Protein AF-A0A1V5NPP7-F1 (afdb_monomer_lite)

Sequence (285 aa):
MKSRHGISRSLAFLVLCLVFSAGISARAFDESDGFVPDTGTEQTTQQTSTVTTTTANETAAQPAAAAPSSQSAATGFDEGFDKILQAISDFFTTLADLFKSFFDAIGGQTSRAPAREPAGQTTTGGGSTRTTAAVEPSPSSTSAPGSLAQKVSDTAASYASRYTTAGSFRYSPGTEDGNLGCADVVSQCLRDAGVGIGRILNVDGVKNALTSLRAPNNWRIAQPPPYQPGDVVVWKVPPGGRHKHIGIVTRNGNSMMAMNNSSSKRHPVLSGIEYRAVECVVRKA

Foldseek 3Di:
DDDPPPPVVVVVVVVVVVVVVVVVPPDDDDDDDDDDDDDDDDDDDDDDDDDDDDDDDDDDDDDDDDDDDDDDDPDPPPVVVVVVVVVVVVVVVVVVVVVVVVCVVVVPPPDDDDDDDDDDDDDDDDDDDDDDDDDPPDPPPPDDPDDLLQLLQVLLVVFQVQWPAQQSDPADPPCVSQLQCFQQSSQVSSVVSVNPDDRDRADVNSVCRQCPDDPPSHKDWDDDDPDDRSKKWKADAAVVGDGIGIFGWYDDDPDIWTWTGDSVRSGTHTDHRVPGHTPIIIDGD

Secondary structure (DSSP, 8-state):
---GGGHHHHHHHHHHHHHHHHTSTT--------------------PPP-------------------------SSSHHHHHHHHHHHHHHHHHHHHHHHHHHHHHTT---------------------------------------HHHHHHHHHHHHHHH--STTSS-PPTTSTTTTT-HHHHHHHHHHHTT-------SHHHHHHHHHTPPTTS-EEEE-PSSP-TT-EEEEPPPTT----EEEEEEEETTEEEEEEEETTTTEEEEEETTSS-EEEEEEE-

pLDDT: mean 73.94, std 23.2, range [34.41, 98.75]

Structure (mmCIF, N/CA/C/O backbone):
data_AF-A0A1V5NPP7-F1
#
_entry.id   AF-A0A1V5NPP7-F1
#
loop_
_atom_site.group_PDB
_atom_site.id
_atom_site.type_symbol
_atom_site.label_atom_id
_atom_site.label_alt_id
_atom_site.label_comp_id
_atom_site.label_asym_id
_atom_site.label_entity_id
_atom_site.label_seq_id
_atom_site.pdbx_PDB_ins_code
_atom_site.Cartn_x
_atom_site.Cartn_y
_atom_site.Cartn_z
_atom_site.occupancy
_atom_site.B_iso_or_equiv
_atom_site.auth_seq_id
_atom_site.auth_comp_id
_atom_site.auth_asym_id
_atom_site.auth_atom_id
_atom_site.pdbx_PDB_model_num
ATOM 1 N N . MET A 1 1 ? 12.105 -39.198 29.432 1.00 45.38 1 MET A N 1
ATOM 2 C CA . MET A 1 1 ? 11.094 -39.363 28.363 1.00 45.38 1 MET A CA 1
ATOM 3 C C . MET A 1 1 ? 11.293 -38.250 27.336 1.00 45.38 1 MET A C 1
ATOM 5 O O . MET A 1 1 ? 11.077 -37.093 27.664 1.00 45.38 1 MET A O 1
ATOM 9 N N . LYS A 1 2 ? 11.836 -38.570 26.150 1.00 47.09 2 LYS A N 1
ATOM 10 C CA . LYS A 1 2 ? 12.167 -37.599 25.087 1.00 47.09 2 LYS A CA 1
ATOM 11 C C . LYS A 1 2 ? 10.927 -37.297 24.233 1.00 47.09 2 LYS A C 1
ATOM 13 O O . LYS A 1 2 ? 10.181 -38.203 23.873 1.00 47.09 2 LYS A O 1
ATOM 18 N N . SER A 1 3 ? 10.719 -36.010 23.966 1.00 47.84 3 SER A N 1
ATOM 19 C CA . SER A 1 3 ? 9.528 -35.415 23.350 1.00 47.84 3 SER A CA 1
ATOM 20 C C . SER A 1 3 ? 9.242 -35.940 21.935 1.00 47.84 3 SER A C 1
ATOM 22 O O . SER A 1 3 ? 10.053 -35.781 21.027 1.00 47.84 3 SER A O 1
ATOM 24 N N . ARG A 1 4 ? 8.043 -36.509 21.741 1.00 51.28 4 ARG A N 1
ATOM 25 C CA . ARG A 1 4 ? 7.486 -36.945 20.444 1.00 51.28 4 ARG A CA 1
ATOM 26 C C . ARG A 1 4 ? 6.945 -35.796 19.568 1.00 51.28 4 ARG A C 1
ATOM 28 O O . ARG A 1 4 ? 6.469 -36.053 18.470 1.00 51.28 4 ARG A O 1
ATOM 35 N N . HIS A 1 5 ? 7.045 -34.537 20.001 1.00 55.16 5 HIS A N 1
ATOM 36 C CA . HIS A 1 5 ? 6.451 -33.390 19.290 1.00 55.16 5 HIS A CA 1
ATOM 37 C C . HIS A 1 5 ? 7.323 -32.804 18.161 1.00 55.16 5 HIS A C 1
ATOM 39 O O . HIS A 1 5 ? 6.870 -31.922 17.437 1.00 55.16 5 HIS A O 1
ATOM 45 N N . GLY A 1 6 ? 8.563 -33.277 17.984 1.00 48.69 6 GLY A N 1
ATOM 46 C CA . GLY A 1 6 ? 9.473 -32.762 16.949 1.00 48.69 6 GLY A CA 1
ATOM 47 C C . GLY A 1 6 ? 9.297 -33.380 15.556 1.00 48.69 6 GLY A C 1
ATOM 48 O O . GLY A 1 6 ? 9.661 -32.761 14.561 1.00 48.69 6 GLY A O 1
ATOM 49 N N . ILE A 1 7 ? 8.726 -34.584 15.462 1.00 54.81 7 ILE A N 1
ATOM 50 C CA . ILE A 1 7 ? 8.762 -35.380 14.222 1.00 54.81 7 ILE A CA 1
ATOM 51 C C . ILE A 1 7 ? 7.646 -34.965 13.246 1.00 54.81 7 ILE A C 1
ATOM 53 O O . ILE A 1 7 ? 7.869 -34.925 12.038 1.00 54.81 7 ILE A O 1
ATOM 57 N N . SER A 1 8 ? 6.471 -34.562 13.745 1.00 56.44 8 SER A N 1
ATOM 58 C CA . SER A 1 8 ? 5.328 -34.197 12.890 1.00 56.44 8 SER A CA 1
ATOM 59 C C . SER A 1 8 ? 5.544 -32.897 12.110 1.00 56.44 8 SER A C 1
ATOM 61 O O . SER A 1 8 ? 5.145 -32.795 10.952 1.00 56.44 8 SER A O 1
ATOM 63 N N . ARG A 1 9 ? 6.238 -31.917 12.703 1.00 62.44 9 ARG A N 1
ATOM 64 C CA . ARG A 1 9 ? 6.549 -30.640 12.039 1.00 62.44 9 ARG A CA 1
ATOM 65 C C . ARG A 1 9 ? 7.590 -30.788 10.933 1.00 62.44 9 ARG A C 1
ATOM 67 O O . ARG A 1 9 ? 7.490 -30.105 9.919 1.00 62.44 9 ARG A O 1
ATOM 74 N N . SER A 1 10 ? 8.551 -31.696 11.104 1.00 64.81 10 SER A N 1
ATOM 75 C CA . SER A 1 10 ? 9.590 -31.927 10.096 1.00 64.81 10 SER A CA 1
ATOM 76 C C . SER A 1 10 ? 9.057 -32.673 8.872 1.00 64.81 10 SER A C 1
ATOM 78 O O . SER A 1 10 ? 9.510 -32.409 7.762 1.00 64.81 10 SER A O 1
ATOM 80 N N . LEU A 1 11 ? 8.083 -33.572 9.051 1.00 67.94 11 LEU A N 1
ATOM 81 C CA . LEU A 1 11 ? 7.497 -34.330 7.945 1.00 67.94 11 LEU A CA 1
ATOM 82 C C . LEU A 1 11 ? 6.629 -33.439 7.040 1.00 67.94 11 LEU A C 1
ATOM 84 O O . LEU A 1 11 ? 6.740 -33.516 5.821 1.00 67.94 11 LEU A O 1
ATOM 88 N N . ALA A 1 12 ? 5.830 -32.539 7.626 1.00 69.25 12 ALA A N 1
ATOM 89 C CA . ALA A 1 12 ? 5.010 -31.591 6.867 1.00 69.25 12 ALA A CA 1
ATOM 90 C C . ALA A 1 12 ? 5.863 -30.634 6.013 1.00 69.25 12 ALA A C 1
ATOM 92 O O . ALA A 1 12 ? 5.513 -30.334 4.874 1.00 69.25 12 ALA A O 1
ATOM 93 N N . PHE A 1 13 ? 7.015 -30.204 6.538 1.00 73.19 13 PHE A N 1
ATOM 94 C CA . PHE A 1 13 ? 7.955 -29.357 5.801 1.00 73.19 13 PHE A CA 1
ATOM 95 C C . PHE A 1 13 ? 8.627 -30.107 4.643 1.00 73.19 13 PHE A C 1
ATOM 97 O O . PHE A 1 13 ? 8.822 -29.546 3.569 1.00 73.19 13 PHE A O 1
ATOM 104 N N . LEU A 1 14 ? 8.939 -31.391 4.837 1.00 74.75 14 LEU A N 1
ATOM 105 C CA . LEU A 1 14 ? 9.583 -32.225 3.824 1.00 74.75 14 LEU A CA 1
ATOM 106 C C . LEU A 1 14 ? 8.629 -32.571 2.668 1.00 74.75 14 LEU A C 1
ATOM 108 O O . LEU A 1 14 ? 9.036 -32.521 1.510 1.00 74.75 14 LEU A O 1
ATOM 112 N N . VAL A 1 15 ? 7.348 -32.824 2.962 1.00 74.25 15 VAL A N 1
ATOM 113 C CA . VAL A 1 15 ? 6.305 -33.011 1.935 1.00 74.25 15 VAL A CA 1
ATOM 114 C C . VAL A 1 15 ? 6.079 -31.719 1.142 1.00 74.25 15 VAL A C 1
ATOM 116 O O . VAL A 1 15 ? 6.016 -31.767 -0.083 1.00 74.25 15 VAL A O 1
ATOM 119 N N . LEU A 1 16 ? 6.043 -30.557 1.806 1.00 74.19 16 LEU A N 1
ATOM 120 C CA . LEU A 1 16 ? 5.905 -29.262 1.129 1.00 74.19 16 LEU A CA 1
ATOM 121 C C . LEU A 1 16 ? 7.094 -28.969 0.196 1.00 74.19 16 LEU A C 1
ATOM 123 O O . LEU A 1 16 ? 6.890 -28.511 -0.928 1.00 74.19 16 LEU A O 1
ATOM 127 N N . CYS A 1 17 ? 8.322 -29.276 0.630 1.00 69.31 17 CYS A N 1
ATOM 128 C CA . CYS A 1 17 ? 9.514 -29.134 -0.208 1.00 69.31 17 CYS A CA 1
ATOM 129 C C . CYS A 1 17 ? 9.483 -30.073 -1.422 1.00 69.31 17 CYS A C 1
ATOM 131 O O . CYS A 1 17 ? 9.764 -29.618 -2.527 1.00 69.31 17 CYS A O 1
ATOM 133 N N . LEU A 1 18 ? 9.093 -31.344 -1.256 1.00 69.56 18 LEU A N 1
ATOM 134 C CA . LEU A 1 18 ? 9.029 -32.302 -2.369 1.00 69.56 18 LEU A CA 1
ATOM 135 C C . LEU A 1 18 ? 7.991 -31.911 -3.432 1.00 69.56 18 LEU A C 1
ATOM 137 O O . LEU A 1 18 ? 8.272 -32.031 -4.625 1.00 69.56 18 LEU A O 1
ATOM 141 N N . VAL A 1 19 ? 6.833 -31.382 -3.024 1.00 68.88 19 VAL A N 1
ATOM 142 C CA . VAL A 1 19 ? 5.810 -30.880 -3.961 1.00 68.88 19 VAL A CA 1
ATOM 143 C C . VAL A 1 19 ? 6.320 -29.654 -4.732 1.00 68.88 19 VAL A C 1
ATOM 145 O O . VAL A 1 19 ? 6.073 -29.538 -5.931 1.00 68.88 19 VAL A O 1
ATOM 148 N N . PHE A 1 20 ? 7.101 -28.778 -4.090 1.00 63.84 20 PHE A N 1
ATOM 149 C CA . PHE A 1 20 ? 7.725 -27.634 -4.764 1.00 63.84 20 PHE A CA 1
ATOM 150 C C . PHE A 1 20 ? 8.850 -28.042 -5.727 1.00 63.84 20 PHE A C 1
ATOM 152 O O . PHE A 1 20 ? 8.979 -27.454 -6.798 1.00 63.84 20 PHE A O 1
ATOM 159 N N . SER A 1 21 ? 9.653 -29.053 -5.384 1.00 56.03 21 SER A N 1
ATOM 160 C CA . SER A 1 21 ? 10.757 -29.519 -6.236 1.00 56.03 21 SER A CA 1
ATOM 161 C C . SER A 1 21 ? 10.274 -30.253 -7.492 1.00 56.03 21 SER A C 1
ATOM 163 O O . SER A 1 21 ? 10.858 -30.084 -8.562 1.00 56.03 21 SER A O 1
ATOM 165 N N . ALA A 1 22 ? 9.181 -31.017 -7.401 1.00 51.16 22 ALA A N 1
ATOM 166 C CA . ALA A 1 22 ? 8.610 -31.713 -8.555 1.00 51.16 22 ALA A CA 1
ATOM 167 C C . ALA A 1 22 ? 7.971 -30.753 -9.583 1.00 51.16 22 ALA A C 1
ATOM 169 O O . ALA A 1 22 ? 7.958 -31.055 -10.773 1.00 51.16 22 ALA A O 1
ATOM 170 N N . GLY A 1 23 ? 7.507 -29.570 -9.156 1.00 47.81 23 GLY A N 1
ATOM 171 C CA . GLY A 1 23 ? 6.887 -28.572 -10.039 1.00 47.81 23 GLY A CA 1
ATOM 172 C C . GLY A 1 23 ? 7.856 -27.777 -10.926 1.00 47.81 23 GLY A C 1
ATOM 173 O O . GLY A 1 23 ? 7.420 -27.157 -11.891 1.00 47.81 23 GLY A O 1
ATOM 174 N N . ILE A 1 24 ? 9.163 -27.792 -10.636 1.00 49.34 24 ILE A N 1
ATOM 175 C CA . ILE A 1 24 ? 10.165 -26.983 -11.363 1.00 49.34 24 ILE A CA 1
ATOM 176 C C . ILE A 1 24 ? 10.814 -27.762 -12.525 1.00 49.34 24 ILE A C 1
ATOM 178 O O . ILE A 1 24 ? 11.399 -27.164 -13.422 1.00 49.34 24 ILE A O 1
ATOM 182 N N . SER A 1 25 ? 10.651 -29.087 -12.595 1.00 43.34 25 SER A N 1
ATOM 183 C CA . SER A 1 25 ? 11.350 -29.920 -13.594 1.00 43.34 25 SER A CA 1
ATOM 184 C C . SER A 1 25 ? 10.642 -30.039 -14.957 1.00 43.34 25 SER A C 1
ATOM 186 O O . SER A 1 25 ? 11.078 -30.814 -15.799 1.00 43.34 25 SER A O 1
ATOM 188 N N . ALA A 1 26 ? 9.568 -29.281 -15.208 1.00 46.44 26 ALA A N 1
ATOM 189 C CA . ALA A 1 26 ? 8.757 -29.399 -16.428 1.00 46.44 26 ALA A CA 1
ATOM 190 C C . ALA A 1 26 ? 8.886 -28.217 -17.410 1.00 46.44 26 ALA A C 1
ATOM 192 O O . ALA A 1 26 ? 7.975 -27.987 -18.205 1.00 46.44 26 ALA A O 1
ATOM 193 N N . ARG A 1 27 ? 9.994 -27.459 -17.382 1.00 47.38 27 ARG A N 1
ATOM 194 C CA . ARG A 1 27 ? 10.340 -26.489 -18.442 1.00 47.38 27 ARG A CA 1
ATOM 195 C C . ARG A 1 27 ? 11.849 -26.387 -18.661 1.00 47.38 27 ARG A C 1
ATOM 197 O O . ARG A 1 27 ? 12.502 -25.505 -18.117 1.00 47.38 27 ARG A O 1
ATOM 204 N N . ALA A 1 28 ? 12.380 -27.282 -19.486 1.00 45.31 28 ALA A N 1
ATOM 205 C CA . ALA A 1 28 ? 13.673 -27.114 -20.142 1.00 45.31 28 ALA A CA 1
ATOM 206 C C . ALA A 1 28 ? 13.638 -27.797 -21.522 1.00 45.31 28 ALA A C 1
ATOM 208 O O . ALA A 1 28 ? 13.977 -28.966 -21.642 1.00 45.31 28 ALA A O 1
ATOM 209 N N . PHE A 1 29 ? 13.163 -27.062 -22.523 1.00 39.97 29 PHE A N 1
ATOM 210 C CA . PHE A 1 29 ? 13.391 -27.218 -23.967 1.00 39.97 29 PHE A CA 1
ATOM 211 C C . PHE A 1 29 ? 13.032 -25.852 -24.570 1.00 39.97 29 PHE A C 1
ATOM 213 O O . PHE A 1 29 ? 12.100 -25.219 -24.075 1.00 39.97 29 PHE A O 1
ATOM 220 N N . ASP A 1 30 ? 13.624 -25.329 -25.627 1.00 44.69 30 ASP A N 1
ATOM 221 C CA . ASP A 1 30 ? 14.903 -25.480 -26.319 1.00 44.69 30 ASP A CA 1
ATOM 222 C C . ASP A 1 30 ? 14.817 -24.335 -27.337 1.00 44.69 30 ASP A C 1
ATOM 224 O O . ASP A 1 30 ? 13.860 -24.314 -28.104 1.00 44.69 30 ASP A O 1
ATOM 228 N N . GLU A 1 31 ? 15.685 -23.327 -27.272 1.00 39.34 31 GLU A N 1
ATOM 229 C CA . GLU A 1 31 ? 15.824 -22.363 -28.373 1.00 39.34 31 GLU A CA 1
ATOM 230 C C . GLU A 1 31 ? 17.137 -21.596 -28.211 1.00 39.34 31 GLU A C 1
ATOM 232 O O . GLU A 1 31 ? 17.255 -20.593 -27.501 1.00 39.34 31 GLU A O 1
ATOM 237 N N . SER A 1 32 ? 18.169 -22.145 -28.844 1.00 48.06 32 SER A N 1
ATOM 238 C CA . SER A 1 32 ? 19.351 -21.410 -29.259 1.00 48.06 32 SER A CA 1
ATOM 239 C C . SER A 1 32 ? 19.087 -20.808 -30.635 1.00 48.06 32 SER A C 1
ATOM 241 O O . SER A 1 32 ? 18.963 -21.565 -31.590 1.00 48.06 32 SER A O 1
ATOM 243 N N . ASP A 1 33 ? 19.097 -19.484 -30.756 1.00 40.56 33 ASP A N 1
ATOM 244 C CA . ASP A 1 33 ? 19.454 -18.837 -32.016 1.00 40.56 33 ASP A CA 1
ATOM 245 C C . ASP A 1 33 ? 20.284 -17.586 -31.736 1.00 40.56 33 ASP A C 1
ATOM 247 O O . ASP A 1 33 ? 19.936 -16.714 -30.936 1.00 40.56 33 ASP A O 1
ATOM 251 N N . GLY A 1 34 ? 21.472 -17.584 -32.337 1.00 42.03 34 GLY A N 1
ATOM 252 C CA . GLY A 1 34 ? 22.528 -16.617 -32.105 1.00 42.03 34 GLY A CA 1
ATOM 253 C C . GLY A 1 34 ? 22.187 -15.240 -32.657 1.00 42.03 34 GLY A C 1
ATOM 254 O O . GLY A 1 34 ? 21.783 -15.089 -33.807 1.00 42.03 34 GLY A O 1
ATOM 255 N N . PHE A 1 35 ? 22.449 -14.219 -31.846 1.00 45.81 35 PHE A N 1
ATOM 256 C CA . PHE A 1 35 ? 22.503 -12.836 -32.294 1.00 45.81 35 PHE A CA 1
ATOM 257 C C . PHE A 1 35 ? 23.961 -12.368 -32.302 1.00 45.81 35 PHE A C 1
ATOM 259 O O . PHE A 1 35 ? 24.607 -12.264 -31.258 1.00 45.81 35 PHE A O 1
ATOM 266 N N . VAL A 1 36 ? 24.475 -12.117 -33.505 1.00 53.81 36 VAL A N 1
ATOM 267 C CA . VAL A 1 36 ? 25.763 -11.465 -33.768 1.00 53.81 36 VAL A CA 1
ATOM 268 C C . VAL A 1 36 ? 25.529 -9.948 -33.744 1.00 53.81 36 VAL A C 1
ATOM 270 O O . VAL A 1 36 ? 24.649 -9.481 -34.466 1.00 53.81 36 VAL A O 1
ATOM 273 N N . PRO A 1 37 ? 26.263 -9.152 -32.945 1.00 52.59 37 PRO A N 1
ATOM 274 C CA . PRO A 1 37 ? 26.139 -7.701 -32.987 1.00 52.59 37 PRO A CA 1
ATOM 275 C C . PRO A 1 37 ? 26.906 -7.139 -34.188 1.00 52.59 37 PRO A C 1
ATOM 277 O O . PRO A 1 37 ? 28.130 -7.252 -34.257 1.00 52.59 37 PRO A O 1
ATOM 280 N N . ASP A 1 38 ? 26.182 -6.508 -35.110 1.00 41.78 38 ASP A N 1
ATOM 281 C CA . ASP A 1 38 ? 26.769 -5.746 -36.209 1.00 41.78 38 ASP A CA 1
ATOM 282 C C . ASP A 1 38 ? 27.170 -4.351 -35.700 1.00 41.78 38 ASP A C 1
ATOM 284 O O . ASP A 1 38 ? 26.338 -3.521 -35.320 1.00 41.78 38 ASP A O 1
ATOM 288 N N . THR 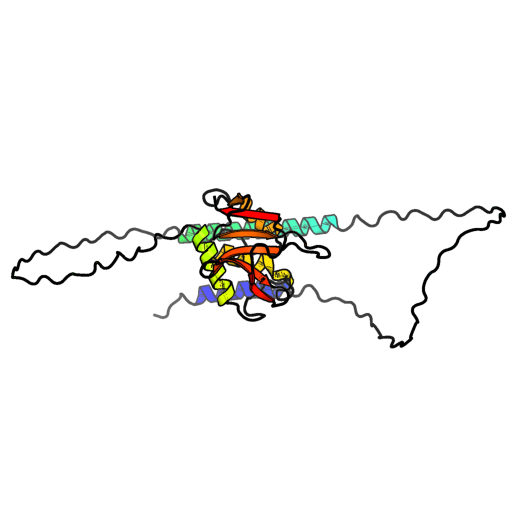A 1 39 ? 28.476 -4.112 -35.622 1.00 46.81 39 THR A N 1
ATOM 289 C CA . THR A 1 39 ? 29.068 -2.810 -35.309 1.00 46.81 39 THR A CA 1
ATOM 290 C C . THR A 1 39 ? 29.144 -1.976 -36.583 1.00 46.81 39 THR A C 1
ATOM 292 O O . THR A 1 39 ? 30.104 -2.090 -37.341 1.00 46.81 39 THR A O 1
ATOM 295 N N . GLY A 1 40 ? 28.146 -1.121 -36.804 1.00 40.75 40 GLY A N 1
ATOM 296 C CA . GLY A 1 40 ? 28.116 -0.158 -37.905 1.00 40.75 40 GLY A CA 1
ATOM 297 C C . GLY A 1 40 ? 27.971 1.272 -37.395 1.00 40.75 40 GLY A C 1
ATOM 298 O O . GLY A 1 40 ? 26.879 1.720 -37.061 1.00 40.75 40 GLY A O 1
ATOM 299 N N . THR A 1 41 ? 29.088 1.990 -37.319 1.00 47.78 41 THR A N 1
ATOM 300 C CA . THR A 1 41 ? 29.159 3.452 -37.212 1.00 47.78 41 THR A CA 1
ATOM 301 C C . THR A 1 41 ? 28.790 4.089 -38.544 1.00 47.78 41 THR A C 1
ATOM 303 O O . THR A 1 41 ? 29.595 3.969 -39.459 1.00 47.78 41 THR A O 1
ATOM 306 N N . GLU A 1 42 ? 27.696 4.851 -38.633 1.00 43.41 42 GLU A N 1
ATOM 307 C CA . GLU A 1 42 ? 27.563 5.909 -39.646 1.00 43.41 42 GLU A CA 1
ATOM 308 C C . GLU A 1 42 ? 26.809 7.137 -39.112 1.00 43.41 42 GLU A C 1
ATOM 310 O O . GLU A 1 42 ? 25.737 7.061 -38.509 1.00 43.41 42 GLU A O 1
ATOM 315 N N . GLN A 1 43 ? 27.441 8.292 -39.333 1.00 43.84 43 GLN A N 1
ATOM 316 C CA . GLN A 1 43 ? 26.886 9.635 -39.219 1.00 43.84 43 GLN A CA 1
ATOM 317 C C . GLN A 1 43 ? 25.699 9.790 -40.171 1.00 43.84 43 GLN A C 1
ATOM 319 O O . GLN A 1 43 ? 25.797 9.384 -41.323 1.00 43.84 43 GLN A O 1
ATOM 324 N N . THR A 1 44 ? 24.647 10.512 -39.777 1.00 40.12 44 THR A N 1
ATOM 325 C CA . THR A 1 44 ? 23.847 11.265 -40.754 1.00 40.12 44 THR A CA 1
ATOM 326 C C . THR A 1 44 ? 23.261 12.535 -40.143 1.00 40.12 44 THR A C 1
ATOM 328 O O . THR A 1 44 ? 22.600 12.550 -39.106 1.00 40.12 44 THR A O 1
ATOM 331 N N . THR A 1 45 ? 23.586 13.604 -40.853 1.00 37.72 45 THR A N 1
ATOM 332 C CA . THR A 1 45 ? 23.205 15.007 -40.785 1.00 37.72 45 THR A CA 1
ATOM 333 C C . THR A 1 45 ? 21.691 15.218 -40.714 1.00 37.72 45 THR A C 1
ATOM 335 O O . THR A 1 45 ? 20.937 14.659 -41.505 1.00 37.72 45 THR A O 1
ATOM 338 N N . GLN A 1 46 ? 21.245 16.095 -39.813 1.00 36.03 46 GLN A N 1
ATOM 339 C CA . GLN A 1 46 ? 19.881 16.623 -39.826 1.00 36.03 46 GLN A CA 1
ATOM 340 C C . GLN A 1 46 ? 19.715 17.562 -41.029 1.00 36.03 46 GLN A C 1
ATOM 342 O O . GLN A 1 46 ? 20.299 18.644 -41.061 1.00 36.03 46 GLN A O 1
ATOM 347 N N . GLN A 1 47 ? 18.921 17.144 -42.017 1.00 37.41 47 GLN A N 1
ATOM 348 C CA . GLN A 1 47 ? 18.414 18.011 -43.077 1.00 37.41 47 GLN A CA 1
ATOM 349 C C . GLN A 1 47 ? 16.942 18.351 -42.823 1.00 37.41 47 GLN A C 1
ATOM 351 O O . GLN A 1 47 ? 16.078 17.489 -42.675 1.00 37.41 47 GLN A O 1
ATOM 356 N N . THR A 1 48 ? 16.704 19.655 -42.770 1.00 39.84 48 THR A N 1
ATOM 357 C CA . THR A 1 48 ? 15.427 20.361 -42.694 1.00 39.84 48 THR A CA 1
ATOM 358 C C . THR A 1 48 ? 14.504 19.996 -43.859 1.00 39.84 48 THR A C 1
ATOM 360 O O . THR A 1 48 ? 14.896 20.090 -45.019 1.00 39.84 48 THR A O 1
ATOM 363 N N . SER A 1 49 ? 13.256 19.634 -43.556 1.00 41.00 49 SER A N 1
ATOM 364 C CA . SER A 1 49 ? 12.189 19.482 -44.552 1.00 41.00 49 SER A CA 1
ATOM 365 C C . SER A 1 49 ? 11.526 20.831 -44.836 1.00 41.00 49 SER A C 1
ATOM 367 O O . SER A 1 49 ? 10.961 21.440 -43.929 1.00 41.00 49 SER A O 1
ATOM 369 N N . THR A 1 50 ? 11.536 21.257 -46.100 1.00 41.44 50 THR A N 1
ATOM 370 C CA . THR A 1 50 ? 10.639 22.297 -46.622 1.00 41.44 50 THR A CA 1
ATOM 371 C C . THR A 1 50 ? 9.667 21.641 -47.596 1.00 41.44 50 THR A C 1
ATOM 373 O O . THR A 1 50 ? 10.069 21.042 -48.589 1.00 41.44 50 THR A O 1
ATOM 376 N N . VAL A 1 51 ? 8.378 21.758 -47.288 1.00 44.84 51 VAL A N 1
ATOM 377 C CA . VAL A 1 51 ? 7.242 21.385 -48.138 1.00 44.84 51 VAL A CA 1
ATOM 378 C C . VAL A 1 51 ? 7.022 22.482 -49.177 1.00 44.84 51 VAL A C 1
ATOM 380 O O . VAL A 1 51 ? 6.903 23.639 -48.786 1.00 44.84 51 VAL A O 1
ATOM 383 N N . THR A 1 52 ? 6.882 22.145 -50.464 1.00 38.97 52 THR A N 1
ATOM 384 C CA . THR A 1 52 ? 6.001 22.858 -51.414 1.00 38.97 52 THR A CA 1
ATOM 385 C C . THR A 1 52 ? 5.595 21.936 -52.575 1.00 38.97 52 THR A C 1
ATOM 387 O O . THR A 1 52 ? 6.342 21.082 -53.037 1.00 38.97 52 THR A O 1
ATOM 390 N N . THR A 1 53 ? 4.343 22.136 -52.953 1.00 44.44 53 THR A N 1
ATOM 391 C CA . THR A 1 53 ? 3.360 21.448 -53.793 1.00 44.44 53 THR A CA 1
ATOM 392 C C . THR A 1 53 ? 3.574 21.393 -55.319 1.00 44.44 53 THR A C 1
ATOM 394 O O . THR A 1 53 ? 4.095 22.329 -55.912 1.00 44.44 53 THR A O 1
ATOM 397 N N . THR A 1 54 ? 2.942 20.362 -55.911 1.00 38.56 54 THR A N 1
ATOM 398 C CA . THR A 1 54 ? 2.238 20.306 -57.221 1.00 38.56 54 THR A CA 1
ATOM 399 C C . THR A 1 54 ? 3.052 20.275 -58.522 1.00 38.56 54 THR A C 1
ATOM 401 O O . THR A 1 54 ? 3.726 21.239 -58.858 1.00 38.56 54 THR A O 1
ATOM 404 N N . THR A 1 55 ? 2.854 19.223 -59.339 1.00 40.41 55 THR A N 1
ATOM 405 C CA . THR A 1 55 ? 2.263 19.269 -60.706 1.00 40.41 55 THR A CA 1
ATOM 406 C C . THR A 1 55 ? 2.080 17.844 -61.263 1.00 40.41 55 THR A C 1
ATOM 408 O O . THR A 1 55 ? 2.859 16.943 -60.969 1.00 40.41 55 THR A O 1
ATOM 411 N N . ALA A 1 56 ? 0.987 17.659 -62.006 1.00 51.12 56 ALA A N 1
ATOM 412 C CA . ALA A 1 56 ? 0.443 16.423 -62.565 1.00 51.12 56 ALA A CA 1
ATOM 413 C C . ALA A 1 56 ? 1.252 15.812 -63.727 1.00 51.12 56 ALA A C 1
ATOM 415 O O . ALA A 1 56 ? 1.912 16.547 -64.455 1.00 51.12 56 ALA A O 1
ATOM 416 N N . ASN A 1 57 ? 1.074 14.504 -63.976 1.00 44.81 57 ASN A N 1
ATOM 417 C CA . ASN A 1 57 ? 0.722 14.015 -65.317 1.00 44.81 57 ASN A CA 1
ATOM 418 C C . ASN A 1 57 ? 0.150 12.581 -65.305 1.00 44.81 57 ASN A C 1
ATOM 420 O O . ASN A 1 57 ? 0.590 11.730 -64.535 1.00 44.81 57 ASN A O 1
ATOM 424 N N . GLU A 1 58 ? -0.840 12.352 -66.170 1.00 42.81 58 GLU A N 1
ATOM 425 C CA . GLU A 1 58 ? -1.514 11.080 -66.476 1.00 42.81 58 GLU A CA 1
ATOM 426 C C . GLU A 1 58 ? -0.573 10.026 -67.091 1.00 42.81 58 GLU A C 1
ATOM 428 O O . GLU A 1 58 ? 0.377 10.395 -67.779 1.00 42.81 58 GLU A O 1
ATOM 433 N N . THR A 1 59 ? -0.888 8.724 -66.941 1.00 41.69 59 THR A N 1
ATOM 434 C CA . THR A 1 59 ? -1.091 7.760 -68.060 1.00 41.69 59 THR A CA 1
ATOM 435 C C . THR A 1 59 ? -1.387 6.324 -67.562 1.00 41.69 59 THR A C 1
ATOM 437 O O . THR A 1 59 ? -0.612 5.734 -66.821 1.00 41.69 59 THR A O 1
ATOM 440 N N . ALA A 1 60 ? -2.531 5.804 -68.030 1.00 40.84 60 ALA A N 1
ATOM 441 C CA . ALA A 1 60 ? -2.941 4.426 -68.374 1.00 40.84 60 ALA A CA 1
ATOM 442 C C . ALA A 1 60 ? -2.621 3.180 -67.496 1.00 40.84 60 ALA A C 1
ATOM 444 O O . ALA A 1 60 ? -1.503 2.689 -67.425 1.00 40.84 60 ALA A O 1
ATOM 445 N N . ALA A 1 61 ? -3.717 2.603 -66.978 1.00 41.81 61 ALA A N 1
ATOM 446 C CA . ALA A 1 61 ? -4.176 1.200 -67.016 1.00 41.81 61 ALA A CA 1
ATOM 447 C C . ALA A 1 61 ? -3.185 0.011 -67.064 1.00 41.81 61 ALA A C 1
ATOM 449 O O . ALA A 1 61 ? -2.558 -0.224 -68.090 1.00 41.81 61 ALA A O 1
ATOM 450 N N . GLN A 1 62 ? -3.291 -0.890 -66.067 1.00 44.81 62 GLN A N 1
ATOM 451 C CA . GLN A 1 62 ? -3.389 -2.350 -66.280 1.00 44.81 62 GLN A CA 1
ATOM 452 C C . GLN A 1 62 ? -3.959 -3.073 -65.028 1.00 44.81 62 GLN A C 1
ATOM 454 O O . GLN A 1 62 ? -3.602 -2.688 -63.914 1.00 44.81 62 GLN A O 1
ATOM 459 N N . PRO A 1 63 ? -4.843 -4.089 -65.160 1.00 59.25 63 PRO A N 1
ATOM 460 C CA . PRO A 1 63 ? -5.438 -4.805 -64.027 1.00 59.25 63 PRO A CA 1
ATOM 461 C C . PRO A 1 63 ? -4.787 -6.178 -63.752 1.00 59.25 63 PRO A C 1
ATOM 463 O O . PRO A 1 63 ? -4.084 -6.719 -64.601 1.00 59.25 63 PRO A O 1
ATOM 466 N N . ALA A 1 64 ? -5.179 -6.753 -62.604 1.00 39.66 64 ALA A N 1
ATOM 467 C CA . ALA A 1 64 ? -5.053 -8.148 -62.145 1.00 39.66 64 ALA A CA 1
ATOM 468 C C . ALA A 1 64 ? -3.920 -8.461 -61.150 1.00 39.66 64 ALA A C 1
ATOM 470 O O . ALA A 1 64 ? -2.750 -8.502 -61.504 1.00 39.66 64 ALA A O 1
ATOM 471 N N . ALA A 1 65 ? -4.303 -8.799 -59.914 1.00 41.75 65 ALA A N 1
ATOM 472 C CA . ALA A 1 65 ? -4.160 -10.155 -59.371 1.00 41.75 65 ALA A CA 1
ATOM 473 C C . ALA A 1 65 ? -4.727 -10.204 -57.942 1.00 41.75 65 ALA A C 1
ATOM 475 O O . ALA A 1 65 ? -4.292 -9.476 -57.052 1.00 41.75 65 ALA A O 1
ATOM 476 N N . ALA A 1 66 ? -5.720 -11.068 -57.740 1.00 50.34 66 ALA A N 1
ATOM 477 C CA . ALA A 1 66 ? -6.221 -11.449 -56.430 1.00 50.34 66 ALA A CA 1
ATOM 478 C C . ALA A 1 66 ? -5.167 -12.291 -55.691 1.00 50.34 66 ALA A C 1
ATOM 480 O O . ALA A 1 66 ? -4.587 -13.201 -56.282 1.00 50.34 66 ALA A O 1
ATOM 481 N N . ALA A 1 67 ? -4.965 -12.018 -54.401 1.00 40.91 67 ALA A N 1
ATOM 482 C CA . ALA A 1 67 ? -4.199 -12.865 -53.490 1.00 40.91 67 ALA A CA 1
ATOM 483 C C . ALA A 1 67 ? -5.110 -13.355 -52.343 1.00 40.91 67 ALA A C 1
ATOM 485 O O . ALA A 1 67 ? -6.012 -12.621 -51.930 1.00 40.91 67 ALA A O 1
ATOM 486 N N . PRO A 1 68 ? -4.928 -14.603 -51.876 1.00 46.44 68 PRO A N 1
ATOM 487 C CA . PRO A 1 68 ? -5.938 -15.356 -51.142 1.00 46.44 68 PRO A CA 1
ATOM 488 C C . PRO A 1 68 ? -6.010 -15.027 -49.648 1.00 46.44 68 PRO A C 1
ATOM 490 O O . PRO A 1 68 ? -5.025 -14.694 -48.994 1.00 46.44 68 PRO A O 1
ATOM 493 N N . SER A 1 69 ? -7.214 -15.212 -49.116 1.00 47.50 69 SER A N 1
ATOM 494 C CA . SER A 1 69 ? -7.571 -15.230 -47.701 1.00 47.50 69 SER A CA 1
ATOM 495 C C . SER A 1 69 ? -6.859 -16.346 -46.930 1.00 47.50 69 SER A C 1
ATOM 497 O O . SER A 1 69 ? -7.052 -17.527 -47.224 1.00 47.50 69 SER A O 1
ATOM 499 N N . SER A 1 70 ? -6.117 -15.983 -45.888 1.00 44.66 70 SER A N 1
ATOM 500 C CA . SER A 1 70 ? -5.613 -16.891 -44.856 1.00 44.66 70 SER A CA 1
ATOM 501 C C . SER A 1 70 ? -6.705 -17.162 -43.813 1.00 44.66 70 SER A C 1
ATOM 503 O O . SER A 1 70 ? -6.980 -16.348 -42.934 1.00 44.66 70 SER A O 1
ATOM 505 N N . GLN A 1 71 ? -7.348 -18.325 -43.936 1.00 43.03 71 GLN A N 1
ATOM 506 C CA . GLN A 1 71 ? -8.211 -18.908 -42.911 1.00 43.03 71 GLN A CA 1
ATOM 507 C C . GLN A 1 71 ? -7.383 -19.668 -41.862 1.00 43.03 71 GLN A C 1
ATOM 509 O O . GLN A 1 71 ? -6.535 -20.487 -42.199 1.00 43.03 71 GLN A O 1
ATOM 514 N N . SER A 1 72 ? -7.726 -19.404 -40.600 1.00 47.50 72 SER A N 1
ATOM 515 C CA . SER A 1 72 ? -7.867 -20.351 -39.485 1.00 47.50 72 SER A CA 1
ATOM 516 C C . SER A 1 72 ? -6.714 -21.298 -39.123 1.00 47.50 72 SER A C 1
ATOM 518 O O . SER A 1 72 ? -6.610 -22.408 -39.631 1.00 47.50 72 SER A O 1
ATOM 520 N N . ALA A 1 73 ? -5.994 -20.929 -38.060 1.00 46.97 73 ALA A N 1
ATOM 521 C CA . ALA A 1 73 ? -5.314 -21.860 -37.157 1.00 46.97 73 ALA A CA 1
ATOM 522 C C . ALA A 1 73 ? -5.589 -21.440 -35.700 1.00 46.97 73 ALA A C 1
ATOM 524 O O . ALA A 1 73 ? -4.752 -20.836 -35.039 1.00 46.97 73 ALA A O 1
ATOM 525 N N . ALA A 1 74 ? -6.808 -21.691 -35.216 1.00 50.31 74 ALA A N 1
ATOM 526 C CA . ALA A 1 74 ? -7.198 -21.435 -33.827 1.00 50.31 74 ALA A CA 1
ATOM 527 C C . ALA A 1 74 ? -8.301 -22.414 -33.398 1.00 50.31 74 ALA A C 1
ATOM 529 O O . ALA A 1 74 ? -9.444 -22.023 -33.206 1.00 50.31 74 ALA A O 1
ATOM 530 N N . THR A 1 75 ? -7.982 -23.707 -33.311 1.00 48.50 75 THR A N 1
ATOM 531 C CA . THR A 1 75 ? -8.899 -24.714 -32.733 1.00 48.50 75 THR A CA 1
ATOM 532 C C . THR A 1 75 ? -8.184 -25.746 -31.853 1.00 48.50 75 THR A C 1
ATOM 534 O O . THR A 1 75 ? -8.735 -26.803 -31.585 1.00 48.50 75 THR A O 1
ATOM 537 N N . GLY A 1 76 ? -6.950 -25.477 -31.406 1.00 49.03 76 GLY A N 1
ATOM 538 C CA . GLY A 1 76 ? -6.148 -26.448 -30.641 1.00 49.03 76 GLY A CA 1
ATOM 539 C C . GLY A 1 76 ? -5.818 -26.065 -29.195 1.00 49.03 76 GLY A C 1
ATOM 540 O O . GLY A 1 76 ? -5.227 -26.877 -28.490 1.00 49.03 76 GLY A O 1
ATOM 541 N N . PHE A 1 77 ? -6.141 -24.847 -28.748 1.00 54.19 77 PHE A N 1
ATOM 542 C CA . PHE A 1 77 ? -5.698 -24.348 -27.437 1.00 54.19 77 PHE A CA 1
ATOM 543 C C . PHE A 1 77 ? -6.755 -24.500 -26.330 1.00 54.19 77 PHE A C 1
ATOM 545 O O . PHE A 1 77 ? -6.400 -24.665 -25.163 1.00 54.19 77 PHE A O 1
ATOM 552 N N . ASP A 1 78 ? -8.042 -24.512 -26.684 1.00 58.53 78 ASP A N 1
ATOM 553 C CA . ASP A 1 78 ? -9.124 -24.415 -25.697 1.00 58.53 78 ASP A CA 1
ATOM 554 C C . ASP A 1 78 ? -9.322 -25.715 -24.893 1.00 58.53 78 ASP A C 1
ATOM 556 O O . ASP A 1 78 ? -9.438 -25.673 -23.669 1.00 58.53 78 ASP A O 1
ATOM 560 N N . GLU A 1 79 ? -9.214 -26.893 -25.519 1.00 62.47 79 GLU A N 1
ATOM 561 C CA . GLU A 1 79 ? -9.409 -28.173 -24.808 1.00 62.47 79 GLU A CA 1
ATOM 562 C C . GLU A 1 79 ? -8.314 -28.485 -23.770 1.00 62.47 79 GLU A C 1
ATOM 564 O O . GLU A 1 79 ? -8.545 -29.212 -22.798 1.00 62.47 79 GLU A O 1
ATOM 569 N N . GLY A 1 80 ? -7.101 -27.959 -23.966 1.00 65.50 80 GLY A N 1
ATOM 570 C CA . GLY A 1 80 ? -5.992 -28.138 -23.026 1.00 65.50 80 GLY A CA 1
ATOM 571 C C . GLY A 1 80 ? -6.113 -27.235 -21.800 1.00 65.50 80 GLY A C 1
ATOM 572 O O . GLY A 1 80 ? -5.751 -27.635 -20.691 1.00 65.50 80 GLY A O 1
ATOM 573 N N . PHE A 1 81 ? -6.653 -26.031 -21.986 1.00 72.12 81 PHE A N 1
ATOM 574 C CA . PHE A 1 81 ? -6.772 -25.035 -20.930 1.00 72.12 81 PHE A CA 1
ATOM 575 C C . PHE A 1 81 ? -7.875 -25.388 -19.925 1.00 72.12 81 PHE A C 1
ATOM 577 O O . PHE A 1 81 ? -7.647 -25.299 -18.716 1.00 72.12 81 PHE A O 1
ATOM 584 N N . ASP A 1 82 ? -9.013 -25.904 -20.396 1.00 74.44 82 ASP A N 1
ATOM 585 C CA . ASP A 1 82 ? -10.118 -26.310 -19.520 1.00 74.44 82 ASP A CA 1
ATOM 586 C C . ASP A 1 82 ? -9.724 -27.458 -18.579 1.00 74.44 82 ASP A C 1
ATOM 588 O O . ASP A 1 82 ? -10.061 -27.445 -17.394 1.00 74.44 82 ASP A O 1
ATOM 592 N N . LYS A 1 83 ? -8.908 -28.412 -19.050 1.00 74.12 83 LYS A N 1
ATOM 593 C CA . LYS A 1 83 ? -8.375 -29.495 -18.202 1.00 74.12 83 LYS A CA 1
ATOM 594 C C . LYS A 1 83 ? -7.429 -28.982 -17.116 1.00 74.12 83 LYS A C 1
ATOM 596 O O . LYS A 1 83 ? -7.422 -29.516 -16.008 1.00 74.12 83 LYS A O 1
ATOM 601 N N . ILE A 1 84 ? -6.646 -27.945 -17.413 1.00 71.88 84 ILE A N 1
ATOM 602 C CA . ILE A 1 84 ? -5.737 -27.324 -16.440 1.00 71.88 84 ILE A CA 1
ATOM 603 C C . ILE A 1 84 ? -6.538 -26.553 -15.387 1.00 71.88 84 ILE A C 1
ATOM 605 O O . ILE A 1 84 ? -6.265 -26.691 -14.194 1.00 71.88 84 ILE A O 1
ATOM 609 N N . LEU A 1 85 ? -7.551 -25.786 -15.797 1.00 73.94 85 LEU A N 1
ATOM 610 C CA . LEU A 1 85 ? -8.419 -25.073 -14.859 1.00 73.94 85 LEU A CA 1
ATOM 611 C C . LEU A 1 85 ? -9.210 -26.033 -13.964 1.00 73.94 85 LEU A C 1
ATOM 613 O O . LEU A 1 85 ? -9.304 -25.793 -12.758 1.00 73.94 85 LEU A O 1
ATOM 617 N N . GLN A 1 86 ? -9.694 -27.146 -14.520 1.00 79.56 86 GLN A N 1
ATOM 618 C CA . GLN A 1 86 ? -10.366 -28.195 -13.756 1.00 79.56 86 GLN A CA 1
ATOM 619 C C . GLN A 1 86 ? -9.433 -28.781 -12.684 1.00 79.56 86 GLN A C 1
ATOM 621 O O . GLN A 1 86 ? -9.786 -28.783 -11.505 1.00 79.56 86 GLN A O 1
ATOM 626 N N . ALA A 1 87 ? -8.205 -29.161 -13.053 1.00 75.19 87 ALA A N 1
ATOM 627 C CA . ALA A 1 87 ? -7.226 -29.719 -12.117 1.00 75.19 87 ALA A CA 1
ATOM 628 C C . ALA A 1 87 ? -6.837 -28.737 -10.995 1.00 75.19 87 ALA A C 1
ATOM 630 O O . ALA A 1 87 ? -6.644 -29.134 -9.844 1.00 75.19 87 ALA A O 1
ATOM 631 N N . ILE A 1 88 ? -6.757 -27.439 -11.307 1.00 74.31 88 ILE A N 1
ATOM 632 C CA . ILE A 1 88 ? -6.513 -26.393 -10.308 1.00 74.31 88 ILE A CA 1
ATOM 633 C C . ILE A 1 88 ? -7.711 -26.275 -9.354 1.00 74.31 88 ILE A C 1
ATOM 635 O O . ILE A 1 88 ? -7.521 -26.166 -8.141 1.00 74.31 88 ILE A O 1
ATOM 639 N N . SER A 1 89 ? -8.939 -26.329 -9.872 1.00 77.50 89 SER A N 1
ATOM 640 C CA . SER A 1 89 ? -10.151 -26.258 -9.047 1.00 77.50 89 SER A CA 1
ATOM 641 C C . SER A 1 89 ? -10.286 -27.456 -8.094 1.00 77.50 89 SER A C 1
ATOM 643 O O . SER A 1 89 ? -10.592 -27.274 -6.910 1.00 77.50 89 SER A O 1
ATOM 645 N N . ASP A 1 90 ? -9.942 -28.659 -8.560 1.00 83.62 90 ASP A N 1
ATOM 646 C CA . ASP A 1 90 ? -9.970 -29.889 -7.762 1.00 83.62 90 ASP A CA 1
ATOM 647 C C . ASP A 1 90 ? -8.904 -29.856 -6.651 1.00 83.62 90 ASP A C 1
ATOM 649 O O . ASP A 1 90 ? -9.156 -30.261 -5.509 1.00 83.62 90 ASP A O 1
ATOM 653 N N . PHE A 1 91 ? -7.729 -29.286 -6.942 1.00 85.00 91 PHE A N 1
ATOM 654 C CA . PHE A 1 91 ? -6.676 -29.068 -5.950 1.00 85.00 91 PHE A CA 1
ATOM 655 C C . PHE A 1 91 ? -7.127 -28.126 -4.825 1.00 85.00 91 PHE A C 1
ATOM 657 O O . PHE A 1 91 ? -6.965 -28.450 -3.647 1.00 85.00 91 PHE A O 1
ATOM 664 N N . PHE A 1 92 ? -7.724 -26.977 -5.159 1.00 81.00 92 PHE A N 1
ATOM 665 C CA . PHE A 1 92 ? -8.190 -26.025 -4.143 1.00 81.00 92 PHE A CA 1
ATOM 666 C C . PHE A 1 92 ? -9.351 -26.570 -3.309 1.00 81.00 92 PHE A C 1
ATOM 668 O O . PHE A 1 92 ? -9.425 -26.271 -2.117 1.00 81.00 92 PHE A O 1
ATOM 675 N N . THR A 1 93 ? -10.207 -27.403 -3.901 1.00 82.50 93 THR A N 1
ATOM 676 C CA . THR A 1 93 ? -11.296 -28.080 -3.182 1.00 82.50 93 THR A CA 1
ATOM 677 C C . THR A 1 93 ? -10.730 -29.074 -2.165 1.00 82.50 93 THR A C 1
ATOM 679 O O . THR A 1 93 ? -11.047 -28.996 -0.980 1.00 82.50 93 THR A O 1
ATOM 682 N N . THR A 1 94 ? -9.771 -29.902 -2.587 1.00 83.50 94 THR A N 1
ATOM 683 C CA . THR A 1 94 ? -9.064 -30.842 -1.700 1.00 83.50 94 THR A CA 1
ATOM 684 C C . THR A 1 94 ? -8.323 -30.115 -0.571 1.00 83.50 94 THR A C 1
ATOM 686 O O . THR A 1 94 ? -8.313 -30.554 0.581 1.00 83.50 94 THR A O 1
ATOM 689 N N . LEU A 1 95 ? -7.714 -28.965 -0.877 1.00 79.94 95 LEU A N 1
ATOM 690 C CA . LEU A 1 95 ? -7.017 -28.139 0.105 1.00 79.94 95 LEU A CA 1
ATOM 691 C C . LEU A 1 95 ? -7.988 -27.517 1.125 1.00 79.94 95 LEU A C 1
ATOM 693 O O . LEU A 1 95 ? -7.676 -27.463 2.316 1.00 79.94 95 LEU A O 1
ATOM 697 N N . ALA A 1 96 ? -9.163 -27.066 0.682 1.00 78.25 96 ALA A N 1
ATOM 698 C CA . ALA A 1 96 ? -10.194 -26.521 1.559 1.00 78.25 96 ALA A CA 1
ATOM 699 C C . ALA A 1 96 ? -10.744 -27.584 2.523 1.00 78.25 96 ALA A C 1
ATOM 701 O O . ALA A 1 96 ? -10.883 -27.307 3.718 1.00 78.25 96 ALA A O 1
ATOM 702 N N . ASP A 1 97 ? -10.969 -28.807 2.039 1.00 83.25 97 ASP A N 1
ATOM 703 C CA . ASP A 1 97 ? -11.407 -29.934 2.870 1.00 83.25 97 ASP A CA 1
ATOM 704 C C . ASP A 1 97 ? -10.349 -30.313 3.914 1.00 83.25 97 ASP A C 1
ATOM 706 O O . ASP A 1 97 ? -10.667 -30.540 5.088 1.00 83.25 97 ASP A O 1
ATOM 710 N N . LEU A 1 98 ? -9.068 -30.275 3.532 1.00 82.56 98 LEU A N 1
ATOM 711 C CA . LEU A 1 98 ? -7.961 -30.492 4.459 1.00 82.56 98 LEU A CA 1
ATOM 712 C C . LEU A 1 98 ? -7.935 -29.425 5.565 1.00 82.56 98 LEU A C 1
ATOM 714 O O . LEU A 1 98 ? -7.814 -29.765 6.744 1.00 82.56 98 LEU A O 1
ATOM 718 N N . PHE A 1 99 ? -8.109 -28.145 5.222 1.00 79.25 99 PHE A N 1
ATOM 719 C CA . PHE A 1 99 ? -8.176 -27.075 6.221 1.00 79.25 99 PHE A CA 1
ATOM 720 C C . PHE A 1 99 ? -9.383 -27.215 7.146 1.00 79.25 99 PHE A C 1
ATOM 722 O O . PHE A 1 99 ? -9.239 -27.035 8.356 1.00 79.25 99 PHE A O 1
ATOM 729 N N . LYS A 1 100 ? -10.552 -27.578 6.612 1.00 77.50 100 LYS A N 1
ATOM 730 C CA . LYS A 1 100 ? -11.757 -27.803 7.416 1.00 77.50 100 LYS A CA 1
ATOM 731 C C . LYS A 1 100 ? -11.526 -28.906 8.453 1.00 77.50 100 LYS A C 1
ATOM 733 O O . LYS A 1 100 ? -11.757 -28.680 9.638 1.00 77.50 100 LYS A O 1
ATOM 738 N N . SER A 1 101 ? -10.943 -30.032 8.032 1.00 76.06 101 SER A N 1
ATOM 739 C CA . SER A 1 101 ? -10.601 -31.139 8.937 1.00 76.06 101 SER A CA 1
ATOM 740 C C . SER A 1 101 ? -9.606 -30.734 10.037 1.00 76.06 101 SER A C 1
ATOM 742 O O . SER A 1 101 ? -9.720 -31.169 11.182 1.00 76.06 101 SER A O 1
ATOM 744 N N . PHE A 1 102 ? -8.657 -29.847 9.721 1.00 75.75 102 PHE A N 1
ATOM 745 C CA . PHE A 1 102 ? -7.665 -29.353 10.673 1.00 75.75 102 PHE A CA 1
ATOM 746 C C . PHE A 1 102 ? -8.273 -28.413 11.725 1.00 75.75 102 PHE A C 1
ATOM 748 O O . PHE A 1 102 ? -7.932 -28.507 12.905 1.00 75.75 102 PHE A O 1
ATOM 755 N N . PHE A 1 103 ? -9.191 -27.527 11.330 1.00 75.31 103 PHE A N 1
ATOM 756 C CA . PHE A 1 103 ? -9.867 -26.631 12.272 1.00 75.31 103 PHE A CA 1
ATOM 757 C C . PHE A 1 103 ? -10.869 -27.366 13.165 1.00 75.31 103 PHE A C 1
ATOM 759 O O . PHE A 1 103 ? -10.906 -27.090 14.367 1.00 75.31 103 PHE A O 1
ATOM 766 N N . ASP A 1 104 ? -11.595 -28.346 12.627 1.00 73.44 104 ASP A N 1
ATOM 767 C CA . ASP A 1 104 ? -12.491 -29.191 13.424 1.00 73.44 104 ASP A CA 1
ATOM 768 C C . ASP A 1 104 ? -11.707 -30.013 14.466 1.00 73.44 104 ASP A C 1
ATOM 770 O O . ASP A 1 104 ? -12.158 -30.183 15.599 1.00 73.44 104 ASP A O 1
ATOM 774 N N . ALA A 1 105 ? -10.478 -30.434 14.143 1.00 68.81 105 ALA A N 1
ATOM 775 C CA . ALA A 1 105 ? -9.599 -31.134 15.080 1.00 68.81 105 ALA A CA 1
ATOM 776 C C . ALA A 1 105 ? -9.031 -30.237 16.203 1.00 68.81 105 ALA A C 1
ATOM 778 O O . ALA A 1 105 ? -8.726 -30.733 17.288 1.00 68.81 105 ALA A O 1
ATOM 779 N N . ILE A 1 106 ? -8.889 -28.924 15.977 1.00 66.56 106 ILE A N 1
ATOM 780 C CA . ILE A 1 106 ? -8.309 -27.978 16.953 1.00 66.56 106 ILE A CA 1
ATOM 781 C C . ILE A 1 106 ? -9.387 -27.285 17.804 1.00 66.56 106 ILE A C 1
ATOM 783 O O . ILE A 1 106 ? -9.133 -26.947 18.961 1.00 66.56 106 ILE A O 1
ATOM 787 N N . GLY A 1 107 ? -10.606 -27.119 17.284 1.00 56.16 107 GLY A N 1
ATOM 788 C CA . GLY A 1 107 ? -11.713 -26.452 17.983 1.00 56.16 107 GLY A CA 1
ATOM 789 C C . GLY A 1 107 ? -12.270 -27.195 19.208 1.00 56.16 107 GLY A C 1
ATOM 790 O O . GLY A 1 107 ? -13.018 -26.608 19.986 1.00 56.16 107 GLY A O 1
ATOM 791 N N . GLY A 1 108 ? -11.903 -28.463 19.421 1.00 49.53 108 GLY A N 1
ATOM 792 C CA . GLY A 1 108 ? -12.484 -29.318 20.464 1.00 49.53 108 GLY A CA 1
ATOM 793 C C . GLY A 1 108 ? -11.883 -29.225 21.877 1.00 49.53 108 GLY A C 1
ATOM 794 O O . GLY A 1 108 ? -12.360 -29.939 22.756 1.00 49.53 108 GLY A O 1
ATOM 795 N N . GLN A 1 109 ? -10.844 -28.414 22.141 1.00 48.03 109 GLN A N 1
ATOM 796 C CA . GLN A 1 109 ? -10.066 -28.529 23.397 1.00 48.03 109 GLN A CA 1
ATOM 797 C C . GLN A 1 109 ? -10.086 -27.346 24.384 1.00 48.03 109 GLN A C 1
ATOM 799 O O . GLN A 1 109 ? -9.386 -27.402 25.394 1.00 48.03 109 GLN A O 1
ATOM 804 N N . THR A 1 110 ? -10.917 -26.313 24.225 1.00 45.69 110 THR A N 1
ATOM 805 C CA . THR A 1 110 ? -10.998 -25.243 25.247 1.00 45.69 110 THR A CA 1
ATOM 806 C C . THR A 1 110 ? -12.052 -25.537 26.320 1.00 45.69 110 THR A C 1
ATOM 808 O O . THR A 1 110 ? -13.073 -24.857 26.417 1.00 45.69 110 THR A O 1
ATOM 811 N N . SER A 1 111 ? -11.809 -26.549 27.157 1.00 50.66 111 SER A N 1
ATOM 812 C CA . SER A 1 111 ? -12.579 -26.746 28.393 1.00 50.66 111 SER A CA 1
ATOM 813 C C . SER A 1 111 ? -12.017 -25.886 29.532 1.00 50.66 111 SER A C 1
ATOM 815 O O . SER A 1 111 ? -11.000 -26.209 30.133 1.00 50.66 111 SER A O 1
ATOM 817 N N . ARG A 1 112 ? -12.704 -24.762 29.771 1.00 47.78 112 ARG A N 1
ATOM 818 C CA . ARG A 1 112 ? -13.089 -24.150 31.062 1.00 47.78 112 ARG A CA 1
ATOM 819 C C . ARG A 1 112 ? -12.174 -24.403 32.283 1.00 47.78 112 ARG A C 1
ATOM 821 O O . ARG A 1 112 ? -12.200 -25.480 32.868 1.00 47.78 112 ARG A O 1
ATOM 828 N N . ALA A 1 113 ? -11.516 -23.346 32.770 1.00 40.56 113 ALA A N 1
ATOM 829 C CA . ALA A 1 113 ? -10.984 -23.260 34.137 1.00 40.56 113 ALA A CA 1
ATOM 830 C C . ALA A 1 113 ? -11.748 -22.182 34.949 1.00 40.56 113 ALA A C 1
ATOM 832 O O . ALA A 1 113 ? -12.112 -21.153 34.372 1.00 40.56 113 ALA A O 1
ATOM 833 N N . PRO A 1 114 ? -12.036 -22.406 36.248 1.00 55.03 114 PRO A N 1
ATOM 834 C CA . PRO A 1 114 ? -12.846 -21.512 37.076 1.00 55.03 114 PRO A CA 1
ATOM 835 C C . PRO A 1 114 ? -12.049 -20.337 37.669 1.00 55.03 114 PRO A C 1
ATOM 837 O O . PRO A 1 114 ? -10.855 -20.441 37.947 1.00 55.03 114 PRO A O 1
ATOM 840 N N . ALA A 1 115 ? -12.755 -19.222 37.870 1.00 46.25 115 ALA A N 1
ATOM 841 C CA . ALA A 1 115 ? -12.261 -17.969 38.428 1.00 46.25 115 ALA A CA 1
ATOM 842 C C . ALA A 1 115 ? -11.862 -18.094 39.910 1.00 46.25 115 ALA A C 1
ATOM 844 O O . ALA A 1 115 ? -12.531 -18.774 40.688 1.00 46.25 115 ALA A O 1
ATOM 845 N N . ARG A 1 116 ? -10.792 -17.390 40.298 1.00 39.75 116 ARG A N 1
ATOM 846 C CA . ARG A 1 116 ? -10.329 -17.248 41.683 1.00 39.75 116 ARG A CA 1
ATOM 847 C C . ARG A 1 116 ? -10.267 -15.759 42.033 1.00 39.75 116 ARG A C 1
ATOM 849 O O . ARG A 1 116 ? -9.468 -15.031 41.451 1.00 39.75 116 ARG A O 1
ATOM 856 N N . GLU A 1 117 ? -11.122 -15.331 42.958 1.00 49.50 117 GLU A N 1
ATOM 857 C CA . GLU A 1 117 ? -11.048 -14.032 43.645 1.00 49.50 117 GLU A CA 1
ATOM 858 C C . GLU A 1 117 ? -9.814 -13.960 44.562 1.00 49.50 117 GLU A C 1
ATOM 860 O O . GLU A 1 117 ? -9.305 -14.999 45.005 1.00 49.50 117 GLU A O 1
ATOM 865 N N . PRO A 1 118 ? -9.385 -12.743 44.940 1.00 54.22 118 PRO A N 1
ATOM 866 C CA . PRO A 1 118 ? -9.093 -12.548 46.353 1.00 54.22 118 PRO A CA 1
ATOM 867 C C . PRO A 1 118 ? -9.639 -11.250 46.961 1.00 54.22 118 PRO A C 1
ATOM 869 O O . PRO A 1 118 ? -9.747 -10.199 46.331 1.00 54.22 118 PRO A O 1
ATOM 872 N N . ALA A 1 119 ? -9.935 -11.422 48.248 1.00 47.59 119 ALA A N 1
ATOM 873 C CA . ALA A 1 119 ? -10.432 -10.507 49.256 1.00 47.59 119 ALA A CA 1
ATOM 874 C C . ALA A 1 119 ? -9.563 -9.265 49.508 1.00 47.59 119 ALA A C 1
ATOM 876 O O . ALA A 1 119 ? -8.360 -9.241 49.250 1.00 47.59 119 ALA A O 1
ATOM 877 N N . GLY A 1 120 ? -10.214 -8.253 50.085 1.00 45.53 120 GLY A N 1
ATOM 878 C CA . GLY A 1 120 ? -9.598 -7.011 50.529 1.00 45.53 120 GLY A CA 1
ATOM 879 C C . GLY A 1 120 ? -8.848 -7.108 51.857 1.00 45.53 120 GLY A C 1
ATOM 880 O O . GLY A 1 120 ? -8.899 -8.109 52.570 1.00 45.53 120 GLY A O 1
ATOM 881 N N . GLN A 1 121 ? -8.181 -6.007 52.198 1.00 46.09 121 GLN A N 1
ATOM 882 C CA . GLN A 1 121 ? -7.637 -5.772 53.526 1.00 46.09 121 GLN A CA 1
ATOM 883 C C . GLN A 1 121 ? -7.644 -4.269 53.835 1.00 46.09 121 GLN A C 1
ATOM 885 O O . GLN A 1 121 ? -7.132 -3.451 53.073 1.00 46.09 121 GLN A O 1
ATOM 890 N N . THR A 1 122 ? -8.268 -3.942 54.961 1.00 45.38 122 THR A N 1
ATOM 891 C CA . THR A 1 122 ? -8.413 -2.616 55.566 1.00 45.38 122 THR A CA 1
ATOM 892 C C . THR A 1 122 ? -7.324 -2.427 56.619 1.00 45.38 122 THR A C 1
ATOM 894 O O . THR A 1 122 ? -7.244 -3.273 57.508 1.00 45.38 122 THR A O 1
ATOM 897 N N . THR A 1 123 ? -6.591 -1.304 56.619 1.00 42.75 123 THR A N 1
ATOM 898 C CA . THR A 1 123 ? -6.023 -0.760 57.870 1.00 42.75 123 THR A CA 1
ATOM 899 C C . THR A 1 123 ? -5.786 0.753 57.827 1.00 42.75 123 THR A C 1
ATOM 901 O O . THR A 1 123 ? -5.295 1.315 56.854 1.00 42.75 123 THR A O 1
ATOM 904 N N . THR A 1 124 ? -6.160 1.371 58.943 1.00 46.06 124 THR A N 1
ATOM 905 C CA . THR A 1 124 ? -6.215 2.788 59.322 1.00 46.06 124 THR A CA 1
ATOM 906 C C . THR A 1 124 ? -4.856 3.357 59.758 1.00 46.06 124 THR A C 1
ATOM 908 O O . THR A 1 124 ? -4.084 2.655 60.405 1.00 46.06 124 THR A O 1
ATOM 911 N N . GLY A 1 125 ? -4.615 4.657 59.535 1.00 39.22 125 GLY A N 1
ATOM 912 C CA . GLY A 1 125 ? -3.569 5.430 60.226 1.00 39.22 125 GLY A CA 1
ATOM 913 C C . GLY A 1 125 ? -3.464 6.874 59.718 1.00 39.22 125 GLY A C 1
ATOM 914 O O . GLY A 1 125 ? -3.127 7.089 58.560 1.00 39.22 125 GLY A O 1
ATOM 915 N N . GLY A 1 126 ? -3.801 7.857 60.560 1.00 42.47 126 GLY A N 1
ATOM 916 C CA . GLY A 1 126 ? -3.804 9.288 60.222 1.00 42.47 126 GLY A CA 1
ATOM 917 C C . GLY A 1 126 ? -2.494 10.033 60.519 1.00 42.47 126 GLY A C 1
ATOM 918 O O . GLY A 1 126 ? -1.616 9.504 61.194 1.00 42.47 126 GLY A O 1
ATOM 919 N N . GLY A 1 127 ? -2.413 11.296 60.071 1.00 36.88 127 GLY A N 1
ATOM 920 C CA . GLY A 1 127 ? -1.479 12.290 60.624 1.00 36.88 127 GLY A CA 1
ATOM 921 C C . GLY A 1 127 ? -0.840 13.295 59.648 1.00 36.88 127 GLY A C 1
ATOM 922 O O . GLY A 1 127 ? 0.218 13.030 59.103 1.00 36.88 127 GLY A O 1
ATOM 923 N N . SER A 1 128 ? -1.441 14.490 59.570 1.00 39.66 128 SER A N 1
ATOM 924 C CA . SER A 1 128 ? -0.817 15.833 59.509 1.00 39.66 128 SER A CA 1
ATOM 925 C C . SER A 1 128 ? 0.011 16.344 58.299 1.00 39.66 128 SER A C 1
ATOM 927 O O . SER A 1 128 ? 1.172 16.013 58.097 1.00 39.66 128 SER A O 1
ATOM 929 N N . THR A 1 129 ? -0.581 17.357 57.643 1.00 48.47 129 THR A N 1
ATOM 930 C CA . THR A 1 129 ? -0.008 18.649 57.182 1.00 48.47 129 THR A CA 1
ATOM 931 C C . THR A 1 129 ? 1.250 18.689 56.296 1.00 48.47 129 THR A C 1
ATOM 933 O O . THR A 1 129 ? 2.368 18.729 56.806 1.00 48.47 129 THR A O 1
ATOM 936 N N . ARG A 1 130 ? 1.058 18.971 54.995 1.00 42.00 130 ARG A N 1
ATOM 937 C CA . ARG A 1 130 ? 1.735 20.089 54.297 1.00 42.00 130 ARG A CA 1
ATOM 938 C C . ARG A 1 130 ? 1.105 20.385 52.935 1.00 42.00 130 ARG A C 1
ATOM 940 O O . ARG A 1 130 ? 1.006 19.516 52.078 1.00 42.00 130 ARG A O 1
ATOM 947 N N . THR A 1 131 ? 0.723 21.640 52.746 1.00 49.22 131 THR A N 1
ATOM 948 C CA . THR A 1 131 ? 0.267 22.219 51.483 1.00 49.22 131 THR A CA 1
ATOM 949 C C . THR A 1 131 ? 1.470 22.419 50.561 1.00 49.22 131 THR A C 1
ATOM 951 O O . THR A 1 131 ? 2.261 23.336 50.761 1.00 49.22 131 THR A O 1
ATOM 954 N N . THR A 1 132 ? 1.612 21.568 49.549 1.00 45.06 132 THR A N 1
ATOM 955 C CA . THR A 1 132 ? 2.445 21.825 48.367 1.00 45.06 132 THR A CA 1
ATOM 956 C C . THR A 1 132 ? 1.645 21.408 47.145 1.00 45.06 132 THR A C 1
ATOM 958 O O . THR A 1 132 ? 1.182 20.272 47.078 1.00 45.06 132 THR A O 1
ATOM 961 N N . ALA A 1 133 ? 1.444 22.349 46.222 1.00 56.19 133 ALA A N 1
ATOM 962 C CA . ALA A 1 133 ? 0.708 22.173 44.979 1.00 56.19 133 ALA A CA 1
ATOM 963 C C . ALA A 1 133 ? 1.238 20.959 44.199 1.00 56.19 133 ALA A C 1
ATOM 965 O O . ALA A 1 133 ? 2.337 20.988 43.646 1.00 56.19 133 ALA A O 1
ATOM 966 N N . ALA A 1 134 ? 0.454 19.882 44.204 1.00 48.03 134 ALA A N 1
ATOM 967 C CA . ALA A 1 134 ? 0.709 18.683 43.432 1.00 48.03 134 ALA A CA 1
ATOM 968 C C . ALA A 1 134 ? 0.191 18.914 42.011 1.00 48.03 134 ALA A C 1
ATOM 970 O O . ALA A 1 134 ? -1.006 19.076 41.788 1.00 48.03 134 ALA A O 1
ATOM 971 N N . VAL A 1 135 ? 1.128 18.962 41.069 1.00 50.94 135 VAL A N 1
ATOM 972 C CA . VAL A 1 135 ? 0.877 18.843 39.634 1.00 50.94 135 VAL A CA 1
ATOM 973 C C . VAL A 1 135 ? 0.106 17.543 39.415 1.00 50.94 135 VAL A C 1
ATOM 975 O O . VAL A 1 135 ? 0.634 16.467 39.694 1.00 50.94 135 VAL A O 1
ATOM 978 N N . GLU A 1 136 ? -1.143 17.647 38.960 1.00 43.94 136 GLU A N 1
ATOM 979 C CA . GLU A 1 136 ? -1.930 16.494 38.531 1.00 43.94 136 GLU A CA 1
ATOM 980 C C . GLU A 1 136 ? -1.158 15.759 37.425 1.00 43.94 136 GLU A C 1
ATOM 982 O O . GLU A 1 136 ? -0.911 16.342 36.361 1.00 43.94 136 GLU A O 1
ATOM 987 N N . PRO A 1 137 ? -0.763 14.487 37.616 1.00 47.62 137 PRO A N 1
ATOM 988 C CA . PRO A 1 137 ? -0.377 13.668 36.487 1.00 47.62 137 PRO A CA 1
ATOM 989 C C . PRO A 1 137 ? -1.639 13.484 35.648 1.00 47.62 137 PRO A C 1
ATOM 991 O O . PRO A 1 137 ? -2.571 12.783 36.041 1.00 47.62 137 PRO A O 1
ATOM 994 N N . SER A 1 138 ? -1.674 14.169 34.502 1.00 45.28 138 SER A N 1
ATOM 995 C CA . SER A 1 138 ? -2.671 13.935 33.464 1.00 45.28 138 SER A CA 1
ATOM 996 C C . SER A 1 138 ? -2.812 12.425 33.268 1.00 45.28 138 SER A C 1
ATOM 998 O O . SER A 1 138 ? -1.784 11.757 33.109 1.00 45.28 138 SER A O 1
ATOM 1000 N N . PRO A 1 139 ? -4.033 11.864 33.295 1.00 44.00 139 PRO A N 1
ATOM 1001 C CA . PRO A 1 139 ? -4.214 10.452 33.026 1.00 44.00 139 PRO A CA 1
ATOM 1002 C C . PRO A 1 139 ? -3.660 10.191 31.631 1.00 44.00 139 PRO A C 1
ATOM 1004 O O . PRO A 1 139 ? -4.177 10.698 30.634 1.00 44.00 139 PRO A O 1
ATOM 1007 N N . SER A 1 140 ? -2.567 9.435 31.573 1.00 36.53 140 SER A N 1
ATOM 1008 C CA . SER A 1 140 ? -2.057 8.835 30.355 1.00 36.53 140 SER A CA 1
ATOM 1009 C C . SER A 1 140 ? -3.208 8.035 29.766 1.00 36.53 140 SER A C 1
ATOM 1011 O O . SER A 1 140 ? -3.586 6.970 30.260 1.00 36.53 140 SER A O 1
ATOM 1013 N N . SER A 1 141 ? -3.819 8.623 28.742 1.00 37.09 141 SER A N 1
ATOM 1014 C CA . SER A 1 141 ? -4.857 8.031 27.926 1.00 37.09 141 SER A CA 1
ATOM 1015 C C . SER A 1 141 ? -4.297 6.729 27.383 1.00 37.09 141 SER A C 1
ATOM 1017 O O . SER A 1 141 ? -3.524 6.689 26.430 1.00 37.09 141 SER A O 1
ATOM 1019 N N . THR A 1 142 ? -4.646 5.642 28.063 1.00 34.41 142 THR A N 1
ATOM 1020 C CA . THR A 1 142 ? -4.393 4.293 27.587 1.00 34.41 142 THR A CA 1
ATOM 1021 C C . THR A 1 142 ? -5.224 4.175 26.323 1.00 34.41 142 THR A C 1
ATOM 1023 O O . THR A 1 142 ? -6.446 4.054 26.390 1.00 34.41 142 THR A O 1
ATOM 1026 N N . SER A 1 143 ? -4.566 4.362 25.178 1.00 37.66 143 SER A N 1
ATOM 1027 C CA . SER A 1 143 ? -5.167 4.350 23.855 1.00 37.66 143 SER A CA 1
ATOM 1028 C C . SER A 1 143 ? -6.052 3.120 23.743 1.00 37.66 143 SER A C 1
ATOM 1030 O O . SER A 1 143 ? -5.558 1.990 23.759 1.00 37.66 143 SER A O 1
ATOM 1032 N N . ALA A 1 144 ? -7.365 3.340 23.658 1.00 44.56 144 ALA A N 1
ATOM 1033 C CA . ALA A 1 144 ? -8.298 2.291 23.288 1.00 44.56 144 ALA A CA 1
ATOM 1034 C C . ALA A 1 144 ? -7.748 1.569 22.044 1.00 44.56 144 ALA A C 1
ATOM 1036 O O . ALA A 1 144 ? -7.134 2.230 21.197 1.00 44.56 144 ALA A O 1
ATOM 1037 N N . PRO A 1 145 ? -7.921 0.240 21.916 1.00 55.09 145 PRO A N 1
ATOM 1038 C CA . PRO A 1 145 ? -7.440 -0.495 20.752 1.00 55.09 145 PRO A CA 1
ATOM 1039 C C . PRO A 1 145 ? -7.916 0.214 19.479 1.00 55.09 145 PRO A C 1
ATOM 1041 O O . PRO A 1 145 ? -9.115 0.307 19.223 1.00 55.09 145 PRO A O 1
ATOM 1044 N N . GLY A 1 146 ? -6.960 0.783 18.735 1.00 68.06 146 GLY A N 1
ATOM 1045 C CA . GLY A 1 146 ? -7.245 1.701 17.637 1.00 68.06 146 GLY A CA 1
ATOM 1046 C C . GLY A 1 146 ? -8.138 1.065 16.575 1.00 68.06 146 GLY A C 1
ATOM 1047 O O . GLY A 1 146 ? -8.084 -0.148 16.341 1.00 68.06 146 GLY A O 1
ATOM 1048 N N . SER A 1 147 ? -8.954 1.893 15.918 1.00 90.69 147 SER A N 1
ATOM 1049 C CA . SER A 1 147 ? -9.758 1.470 14.770 1.00 90.69 147 SER A CA 1
ATOM 1050 C C . SER A 1 147 ? -8.877 0.803 13.703 1.00 90.69 147 SER A C 1
ATOM 1052 O O . SER A 1 147 ? -7.674 1.063 13.616 1.00 90.69 147 SER A O 1
ATOM 1054 N N . LEU A 1 148 ? -9.458 -0.053 12.855 1.00 93.94 148 LEU A N 1
ATOM 1055 C CA . LEU A 1 148 ? -8.708 -0.703 11.770 1.00 93.94 148 LEU A CA 1
ATOM 1056 C C . LEU A 1 148 ? -7.987 0.321 10.873 1.00 93.94 148 LEU A C 1
ATOM 1058 O O . LEU A 1 148 ? -6.850 0.086 10.482 1.00 93.94 148 LEU A O 1
ATOM 1062 N N . ALA A 1 149 ? -8.607 1.476 10.608 1.00 95.12 149 ALA A N 1
ATOM 1063 C CA . ALA A 1 149 ? -7.984 2.564 9.852 1.00 95.12 149 ALA A CA 1
ATOM 1064 C C . ALA A 1 149 ? -6.697 3.079 10.523 1.00 95.12 149 ALA A C 1
ATOM 1066 O O . ALA A 1 149 ? -5.675 3.245 9.857 1.00 95.12 149 ALA A O 1
ATOM 1067 N N . GLN A 1 150 ? -6.711 3.248 11.850 1.00 95.69 150 GLN A N 1
ATOM 1068 C CA . GLN A 1 150 ? -5.524 3.652 12.601 1.00 95.69 150 GLN A CA 1
ATOM 1069 C C . GLN A 1 150 ? -4.428 2.578 12.526 1.00 95.69 150 GLN A C 1
ATOM 1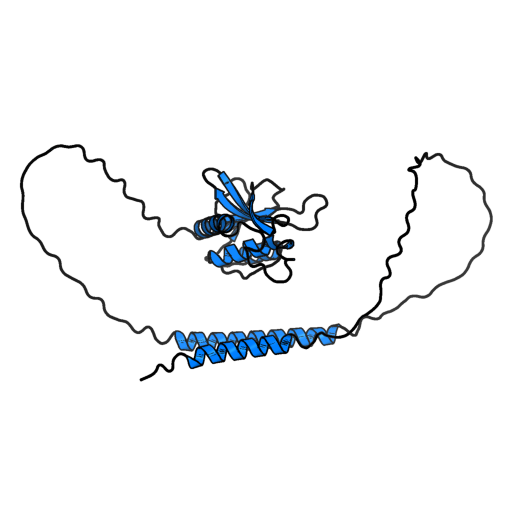071 O O . GLN A 1 150 ? -3.286 2.903 12.216 1.00 95.69 150 GLN A O 1
ATOM 1076 N N . LYS A 1 151 ? -4.777 1.292 12.678 1.00 96.38 151 LYS A N 1
ATOM 1077 C CA . LYS A 1 151 ? -3.815 0.181 12.528 1.00 96.38 151 LYS A CA 1
ATOM 1078 C C . LYS A 1 151 ? -3.175 0.141 11.140 1.00 96.38 151 LYS A C 1
ATOM 1080 O O . LYS A 1 151 ? -1.969 -0.075 11.027 1.00 96.38 151 LYS A O 1
ATOM 1085 N N . VAL A 1 152 ? -3.965 0.364 10.088 1.00 97.44 152 VAL A N 1
ATOM 1086 C CA . VAL A 1 152 ? -3.474 0.454 8.704 1.00 97.44 152 VAL A CA 1
ATOM 1087 C C . VAL A 1 152 ? -2.495 1.620 8.557 1.00 97.44 152 VAL A C 1
ATOM 1089 O O . VAL A 1 152 ? -1.395 1.424 8.042 1.00 97.44 152 VAL A O 1
ATOM 1092 N N . SER A 1 153 ? -2.847 2.805 9.065 1.00 97.38 153 SER A N 1
ATOM 1093 C CA . SER A 1 153 ? -1.967 3.980 9.064 1.00 97.38 153 SER A CA 1
ATOM 1094 C C . SER A 1 153 ? -0.644 3.727 9.793 1.00 97.38 153 SER A C 1
ATOM 1096 O O . SER A 1 153 ? 0.419 4.069 9.272 1.00 97.38 153 SER A O 1
ATOM 1098 N N . ASP A 1 154 ? -0.695 3.140 10.989 1.00 96.44 154 ASP A N 1
ATOM 1099 C CA . ASP A 1 154 ? 0.488 2.900 11.824 1.00 96.44 154 ASP A CA 1
ATOM 1100 C C . ASP A 1 154 ? 1.412 1.854 11.187 1.00 96.44 154 ASP A C 1
ATOM 1102 O O . ASP A 1 154 ? 2.631 2.034 11.120 1.00 96.44 154 ASP A O 1
ATOM 1106 N N . THR A 1 155 ? 0.824 0.792 10.627 1.00 97.75 155 THR A N 1
ATOM 1107 C CA . THR A 1 155 ? 1.566 -0.225 9.871 1.00 97.75 155 THR A CA 1
ATOM 1108 C C . THR A 1 155 ? 2.248 0.412 8.660 1.00 97.75 155 THR A C 1
ATOM 1110 O O . THR A 1 155 ? 3.445 0.207 8.455 1.00 97.75 155 THR A O 1
ATOM 1113 N N . ALA A 1 156 ? 1.538 1.262 7.915 1.00 98.12 156 ALA A N 1
ATOM 1114 C CA . ALA A 1 156 ? 2.088 1.979 6.770 1.00 98.12 156 ALA A CA 1
ATOM 1115 C C . ALA A 1 156 ? 3.249 2.915 7.150 1.00 98.12 156 ALA A C 1
ATOM 1117 O O . ALA A 1 156 ? 4.277 2.911 6.474 1.00 98.12 156 ALA A O 1
ATOM 1118 N N . ALA A 1 157 ? 3.150 3.661 8.255 1.00 96.94 157 ALA A N 1
ATOM 1119 C CA . ALA A 1 157 ? 4.268 4.471 8.751 1.00 96.94 157 ALA A CA 1
ATOM 1120 C C . ALA A 1 157 ? 5.504 3.609 9.060 1.00 96.94 157 ALA A C 1
ATOM 1122 O O . ALA A 1 157 ? 6.625 3.978 8.708 1.00 96.94 157 ALA A O 1
ATOM 1123 N N . SER A 1 158 ? 5.301 2.430 9.661 1.00 97.44 158 SER A N 1
ATOM 1124 C CA . SER A 1 158 ? 6.398 1.517 10.002 1.00 97.44 158 SER A CA 1
ATOM 1125 C C . SER A 1 158 ? 7.100 0.916 8.779 1.00 97.44 158 SER A C 1
ATOM 1127 O O . SER A 1 158 ? 8.284 0.598 8.842 1.00 97.44 158 SER A O 1
ATOM 1129 N N . TYR A 1 159 ? 6.405 0.771 7.648 1.00 97.94 159 TYR A N 1
ATOM 1130 C CA . TYR A 1 159 ? 6.986 0.196 6.433 1.00 97.94 159 TYR A CA 1
ATOM 1131 C C . TYR A 1 159 ? 8.078 1.087 5.845 1.00 97.94 159 TYR A C 1
ATOM 1133 O O . TYR A 1 159 ? 9.152 0.597 5.501 1.00 97.94 159 TYR A O 1
ATOM 1141 N N . ALA A 1 160 ? 7.829 2.395 5.772 1.00 92.44 160 ALA A N 1
ATOM 1142 C CA . ALA A 1 160 ? 8.802 3.343 5.239 1.00 92.44 160 ALA A CA 1
ATOM 1143 C C . ALA A 1 160 ? 10.077 3.435 6.101 1.00 92.44 160 ALA A C 1
ATOM 1145 O O . ALA A 1 160 ? 11.151 3.701 5.569 1.00 92.44 160 ALA A O 1
ATOM 1146 N N . SER A 1 161 ? 9.979 3.193 7.414 1.00 94.62 161 SER A N 1
ATOM 1147 C CA . SER A 1 161 ? 11.136 3.184 8.321 1.00 94.62 161 SER A CA 1
ATOM 1148 C C . SER A 1 161 ? 11.816 1.817 8.447 1.00 94.62 161 SER A C 1
ATOM 1150 O O . SER A 1 161 ? 13.009 1.759 8.729 1.00 94.62 161 SER A O 1
ATOM 1152 N N . ARG A 1 162 ? 11.093 0.712 8.224 1.00 97.06 162 ARG A N 1
ATOM 1153 C CA . ARG A 1 162 ? 11.643 -0.654 8.263 1.00 97.06 162 ARG A CA 1
ATOM 1154 C C . ARG A 1 162 ? 12.401 -1.022 6.988 1.00 97.06 162 ARG A C 1
ATOM 1156 O O . ARG A 1 162 ? 13.370 -1.774 7.058 1.00 97.06 162 ARG A O 1
ATOM 1163 N N . TYR A 1 163 ? 11.950 -0.526 5.840 1.00 97.62 163 TYR A N 1
ATOM 1164 C CA . TYR A 1 163 ? 12.449 -0.922 4.525 1.00 97.62 163 TYR A CA 1
ATOM 1165 C C . TYR A 1 163 ? 13.114 0.260 3.813 1.00 97.62 163 TYR A C 1
ATOM 1167 O O . TYR A 1 163 ? 12.553 0.856 2.896 1.00 97.62 163 TYR A O 1
ATOM 1175 N N . THR A 1 164 ? 14.306 0.630 4.279 1.00 95.62 164 THR A N 1
ATOM 1176 C CA . THR A 1 164 ? 14.995 1.871 3.882 1.00 95.62 164 THR A CA 1
ATOM 1177 C C . THR A 1 164 ? 15.965 1.716 2.714 1.00 95.62 164 THR A C 1
ATOM 1179 O O . THR A 1 164 ? 16.466 2.717 2.206 1.00 95.62 164 THR A O 1
ATOM 1182 N N . THR A 1 165 ? 16.245 0.486 2.278 1.00 95.81 165 THR A N 1
ATOM 1183 C CA . THR A 1 165 ? 17.191 0.188 1.193 1.00 95.81 165 THR A CA 1
ATOM 1184 C C . THR A 1 165 ? 16.561 -0.703 0.128 1.00 95.81 165 THR A C 1
ATOM 1186 O O . THR A 1 165 ? 15.622 -1.459 0.403 1.00 95.81 165 THR A O 1
ATOM 1189 N N . ALA A 1 166 ? 17.079 -0.643 -1.100 1.00 94.56 166 ALA A N 1
ATOM 1190 C CA . ALA A 1 166 ? 16.670 -1.552 -2.169 1.00 94.56 166 ALA A CA 1
ATOM 1191 C C . ALA A 1 166 ? 16.848 -3.018 -1.726 1.00 94.56 166 ALA A C 1
ATOM 1193 O O . ALA A 1 166 ? 17.873 -3.380 -1.150 1.00 94.56 166 ALA A O 1
ATOM 1194 N N . GLY A 1 167 ? 15.830 -3.852 -1.952 1.00 91.25 167 GLY A N 1
ATOM 1195 C CA . GLY A 1 167 ? 15.832 -5.267 -1.552 1.00 91.25 167 GLY A CA 1
ATOM 1196 C C . GLY A 1 167 ? 15.539 -5.541 -0.068 1.00 91.25 167 GLY A C 1
ATOM 1197 O O . GLY A 1 167 ? 15.386 -6.700 0.312 1.00 91.25 167 GLY A O 1
ATOM 1198 N N . SER A 1 168 ? 15.401 -4.511 0.779 1.00 96.19 168 SER A N 1
ATOM 1199 C CA . SER A 1 168 ? 15.004 -4.703 2.187 1.00 96.19 168 SER A CA 1
ATOM 1200 C C . SER A 1 168 ? 13.573 -5.236 2.326 1.00 96.19 168 SER A C 1
ATOM 1202 O O . SER A 1 168 ? 13.285 -6.032 3.225 1.00 96.19 168 SER A O 1
ATOM 1204 N N . PHE A 1 169 ? 12.674 -4.836 1.422 1.00 97.88 169 PHE A N 1
ATOM 1205 C CA . PHE A 1 169 ? 11.349 -5.430 1.289 1.00 97.88 169 PHE A CA 1
ATOM 1206 C C . PHE A 1 169 ? 11.421 -6.674 0.396 1.00 97.88 169 PHE A C 1
ATOM 1208 O O . PHE A 1 169 ? 11.925 -6.625 -0.725 1.00 97.88 169 PHE A O 1
ATOM 1215 N N . ARG A 1 170 ? 10.885 -7.797 0.882 1.00 97.00 170 ARG A N 1
ATOM 1216 C CA . ARG A 1 170 ? 10.860 -9.064 0.139 1.00 97.00 170 ARG A CA 1
ATOM 1217 C C . ARG A 1 170 ? 9.707 -9.074 -0.857 1.00 97.00 170 ARG A C 1
ATOM 1219 O O . ARG A 1 170 ? 8.609 -9.517 -0.518 1.00 97.00 170 ARG A O 1
ATOM 1226 N N . TYR A 1 171 ? 9.944 -8.592 -2.070 1.00 97.81 171 TYR A N 1
ATOM 1227 C CA . TYR A 1 171 ? 8.923 -8.584 -3.114 1.00 97.81 171 TYR A CA 1
ATOM 1228 C C . TYR A 1 171 ? 8.492 -9.985 -3.558 1.00 97.81 171 TYR A C 1
ATOM 1230 O O . TYR A 1 171 ? 9.229 -10.962 -3.429 1.00 97.81 171 TYR A O 1
ATOM 1238 N N . SER A 1 172 ? 7.268 -10.082 -4.074 1.00 97.25 172 SER A N 1
ATOM 1239 C CA . SER A 1 172 ? 6.789 -11.279 -4.760 1.00 97.25 172 SER A CA 1
ATOM 1240 C C . SER A 1 172 ? 7.498 -11.459 -6.104 1.00 97.25 172 SER A C 1
ATOM 1242 O O . SER A 1 172 ? 7.828 -10.460 -6.757 1.00 97.25 172 SER A O 1
ATOM 1244 N N . PRO A 1 173 ? 7.646 -12.710 -6.580 1.00 96.12 173 PRO A N 1
ATOM 1245 C CA . PRO A 1 173 ? 7.983 -12.973 -7.975 1.00 96.12 173 PRO A CA 1
ATOM 1246 C C . PRO A 1 173 ? 7.042 -12.219 -8.930 1.00 96.12 173 PRO A C 1
ATOM 1248 O O . PRO A 1 173 ? 5.856 -12.058 -8.640 1.00 96.12 173 PRO A O 1
ATOM 1251 N N . GLY A 1 174 ? 7.575 -11.740 -10.058 1.00 92.62 174 GLY A N 1
ATOM 1252 C CA . GLY A 1 174 ? 6.815 -10.976 -11.060 1.00 92.62 174 GLY A CA 1
ATOM 1253 C C . GLY A 1 174 ? 6.724 -9.465 -10.808 1.00 92.62 174 GLY A C 1
ATOM 1254 O O . GLY A 1 174 ? 6.095 -8.756 -11.582 1.00 92.62 174 GLY A O 1
ATOM 1255 N N . THR A 1 175 ? 7.365 -8.952 -9.755 1.00 95.12 175 THR A N 1
ATOM 1256 C CA . THR A 1 175 ? 7.444 -7.503 -9.474 1.00 95.12 175 THR A CA 1
ATOM 1257 C C . THR A 1 175 ? 8.719 -6.840 -10.003 1.00 95.12 175 THR A C 1
ATOM 1259 O O . THR A 1 175 ? 8.919 -5.651 -9.745 1.00 95.12 175 THR A O 1
ATOM 1262 N N . GLU A 1 176 ? 9.582 -7.594 -10.698 1.00 94.81 176 GLU A N 1
ATOM 1263 C CA . GLU A 1 176 ? 10.886 -7.130 -11.205 1.00 94.81 176 GLU A CA 1
ATOM 1264 C C . GLU A 1 176 ? 11.723 -6.459 -10.097 1.00 94.81 176 GLU A C 1
ATOM 1266 O O . GLU A 1 176 ? 12.124 -5.297 -10.197 1.00 94.81 176 GLU A O 1
ATOM 1271 N N . ASP A 1 177 ? 11.895 -7.172 -8.980 1.00 92.69 177 ASP A N 1
ATOM 1272 C CA . ASP A 1 177 ? 12.623 -6.710 -7.790 1.00 92.69 177 ASP A CA 1
ATOM 1273 C C . ASP A 1 177 ? 12.146 -5.348 -7.259 1.00 92.69 177 ASP A C 1
ATOM 1275 O O . ASP A 1 177 ? 12.930 -4.523 -6.787 1.00 92.69 177 ASP A O 1
ATOM 1279 N N . GLY A 1 178 ? 10.838 -5.099 -7.348 1.00 92.62 178 GLY A N 1
ATOM 1280 C CA . GLY A 1 178 ? 10.207 -3.875 -6.869 1.00 92.62 178 GLY A CA 1
ATOM 1281 C C . GLY A 1 178 ? 9.995 -2.797 -7.929 1.00 92.62 178 GLY A C 1
ATOM 1282 O O . GLY A 1 178 ? 9.416 -1.763 -7.598 1.00 92.62 178 GLY A O 1
ATOM 1283 N N . ASN A 1 179 ? 10.362 -3.008 -9.196 1.00 93.50 179 ASN A N 1
ATOM 1284 C CA . ASN A 1 179 ? 9.996 -2.073 -10.269 1.00 93.50 179 ASN A CA 1
ATOM 1285 C C . ASN A 1 179 ? 8.463 -1.965 -10.434 1.00 93.50 179 ASN A C 1
ATOM 1287 O O . ASN A 1 179 ? 7.922 -0.873 -10.613 1.00 93.50 179 ASN A O 1
ATOM 1291 N N . LEU A 1 180 ? 7.745 -3.077 -10.253 1.00 93.00 180 LEU A N 1
ATOM 1292 C CA . LEU A 1 180 ? 6.279 -3.179 -10.298 1.00 93.00 180 LEU A CA 1
ATOM 1293 C C . LEU A 1 180 ? 5.674 -3.484 -8.910 1.00 93.00 180 LEU A C 1
ATOM 1295 O O . LEU A 1 180 ? 4.610 -4.083 -8.781 1.00 93.00 180 LEU A O 1
ATOM 1299 N N . GLY A 1 181 ? 6.363 -3.076 -7.840 1.00 96.75 181 GLY A N 1
ATOM 1300 C CA . GLY A 1 181 ? 6.064 -3.503 -6.468 1.00 96.75 181 GLY A CA 1
ATOM 1301 C C . GLY A 1 181 ? 4.995 -2.707 -5.707 1.00 96.75 181 GLY A C 1
ATOM 1302 O O . GLY A 1 181 ? 4.799 -2.957 -4.522 1.00 96.75 181 GLY A O 1
ATOM 1303 N N . CYS A 1 182 ? 4.315 -1.725 -6.310 1.00 98.00 182 CYS A N 1
ATOM 1304 C CA . CYS A 1 182 ? 3.429 -0.820 -5.558 1.00 98.00 182 CYS A CA 1
ATOM 1305 C C . CYS A 1 182 ? 2.205 -1.508 -4.948 1.00 98.00 182 CYS A C 1
ATOM 1307 O O . CYS A 1 182 ? 1.951 -1.358 -3.754 1.00 98.00 182 CYS A O 1
ATOM 1309 N N . ALA A 1 183 ? 1.492 -2.311 -5.735 1.00 98.44 183 ALA A N 1
ATOM 1310 C CA . ALA A 1 183 ? 0.369 -3.098 -5.239 1.00 98.44 183 ALA A CA 1
ATOM 1311 C C . ALA A 1 183 ? 0.826 -4.186 -4.259 1.00 98.44 183 ALA A C 1
ATOM 1313 O O . ALA A 1 183 ? 0.139 -4.453 -3.274 1.00 98.44 183 ALA A O 1
ATOM 1314 N N . ASP A 1 184 ? 2.012 -4.753 -4.484 1.00 98.56 184 ASP A N 1
ATOM 1315 C CA . ASP A 1 184 ? 2.593 -5.762 -3.607 1.00 98.56 184 ASP A CA 1
ATOM 1316 C C . ASP A 1 184 ? 2.851 -5.203 -2.198 1.00 98.56 184 ASP A C 1
ATOM 1318 O O . ASP A 1 184 ? 2.324 -5.713 -1.212 1.00 98.56 184 ASP A O 1
ATOM 1322 N N . VAL A 1 185 ? 3.568 -4.078 -2.108 1.00 98.69 185 VAL A N 1
ATOM 1323 C CA . VAL A 1 185 ? 3.836 -3.381 -0.841 1.00 98.69 185 VAL A CA 1
ATOM 1324 C C . VAL A 1 185 ? 2.540 -2.993 -0.131 1.00 98.69 185 VAL A C 1
ATOM 1326 O O . VAL A 1 185 ? 2.400 -3.238 1.067 1.00 98.69 185 VAL A O 1
ATOM 1329 N N . VAL A 1 186 ? 1.577 -2.412 -0.852 1.00 98.75 186 VAL A N 1
ATOM 1330 C CA . VAL A 1 186 ? 0.315 -1.956 -0.252 1.00 98.75 186 VAL A CA 1
ATOM 1331 C C . VAL A 1 186 ? -0.543 -3.127 0.222 1.00 98.75 186 VAL A C 1
ATOM 1333 O O . VAL A 1 186 ? -1.025 -3.100 1.352 1.00 98.75 186 VAL A O 1
ATOM 1336 N N . SER A 1 187 ? -0.718 -4.171 -0.590 1.00 98.69 187 SER A N 1
ATOM 1337 C CA . SER A 1 187 ? -1.509 -5.346 -0.202 1.00 98.69 187 SER A CA 1
ATOM 1338 C C . SER A 1 187 ? -0.877 -6.106 0.964 1.00 98.69 187 SER A C 1
ATOM 1340 O O . SER A 1 187 ? -1.584 -6.512 1.885 1.00 98.69 187 SER A O 1
ATOM 1342 N N . GLN A 1 188 ? 0.453 -6.221 0.981 1.00 98.56 188 GLN A N 1
ATOM 1343 C CA . GLN A 1 188 ? 1.209 -6.799 2.088 1.00 98.56 188 GLN A CA 1
ATOM 1344 C C . GLN A 1 188 ? 1.035 -5.978 3.377 1.00 98.56 188 GLN A C 1
ATOM 1346 O O . GLN A 1 188 ? 0.721 -6.547 4.420 1.00 98.56 188 GLN A O 1
ATOM 1351 N N . CYS A 1 189 ? 1.130 -4.647 3.297 1.00 98.56 189 CYS A N 1
ATOM 1352 C CA . CYS A 1 189 ? 0.898 -3.756 4.436 1.00 98.56 189 CYS A CA 1
ATOM 1353 C C . CYS A 1 189 ? -0.537 -3.847 4.975 1.00 98.56 189 CYS A C 1
ATOM 1355 O O . CYS A 1 189 ? -0.741 -3.893 6.187 1.00 98.56 189 CYS A O 1
ATOM 1357 N N . LEU A 1 190 ? -1.538 -3.880 4.092 1.00 98.38 190 LEU A N 1
ATOM 1358 C CA . LEU A 1 190 ? -2.944 -4.034 4.472 1.00 98.38 190 LEU A CA 1
ATOM 1359 C C . LEU A 1 190 ? -3.179 -5.379 5.170 1.00 98.38 190 LEU A C 1
ATOM 1361 O O . LEU A 1 190 ? -3.833 -5.418 6.213 1.00 98.38 190 LEU A O 1
ATOM 1365 N N . ARG A 1 191 ? -2.600 -6.465 4.643 1.00 97.62 191 ARG A N 1
ATOM 1366 C CA . ARG A 1 191 ? -2.676 -7.795 5.259 1.00 97.62 191 ARG A CA 1
ATOM 1367 C C . ARG A 1 191 ? -2.053 -7.813 6.651 1.00 97.62 191 ARG A C 1
ATOM 1369 O O . ARG A 1 191 ? -2.671 -8.322 7.582 1.00 97.62 191 ARG A O 1
ATOM 1376 N N . ASP A 1 192 ? -0.871 -7.223 6.809 1.00 97.81 192 ASP A N 1
ATOM 1377 C CA . ASP A 1 192 ? -0.179 -7.155 8.101 1.00 97.81 192 ASP A CA 1
ATOM 1378 C C . ASP A 1 192 ? -0.937 -6.295 9.126 1.00 97.81 192 ASP A C 1
ATOM 1380 O O . ASP A 1 192 ? -0.891 -6.576 10.322 1.00 97.81 192 ASP A O 1
ATOM 1384 N N . ALA A 1 193 ? -1.705 -5.303 8.666 1.00 96.69 193 ALA A N 1
ATOM 1385 C CA . ALA A 1 193 ? -2.623 -4.525 9.499 1.00 96.69 193 ALA A CA 1
ATOM 1386 C C . ALA A 1 193 ? -3.926 -5.274 9.863 1.00 96.69 193 ALA A C 1
ATOM 1388 O O . ALA A 1 193 ? -4.755 -4.746 10.610 1.00 96.69 193 ALA A O 1
ATOM 1389 N N . GLY A 1 194 ? -4.126 -6.491 9.345 1.00 95.69 194 GLY A N 1
ATOM 1390 C CA . GLY A 1 194 ? -5.302 -7.326 9.595 1.00 95.69 194 GLY A CA 1
ATOM 1391 C C . GLY A 1 194 ? -6.462 -7.106 8.621 1.00 95.69 194 GLY A C 1
ATOM 1392 O O . GLY A 1 194 ? -7.568 -7.586 8.869 1.00 95.69 194 GLY A O 1
ATOM 1393 N N . VAL A 1 195 ? -6.245 -6.393 7.511 1.00 95.38 195 VAL A N 1
ATOM 1394 C CA . VAL A 1 195 ? -7.227 -6.328 6.424 1.00 95.38 195 VAL A CA 1
ATOM 1395 C C . VAL A 1 195 ? -7.210 -7.679 5.714 1.00 95.38 195 VAL A C 1
ATOM 1397 O O . VAL A 1 195 ? -6.173 -8.096 5.208 1.00 95.38 195 VAL A O 1
ATOM 1400 N N . GLY A 1 196 ? -8.346 -8.379 5.703 1.00 93.31 196 GLY A N 1
ATOM 1401 C CA . GLY A 1 196 ? -8.487 -9.748 5.187 1.00 93.31 196 GLY A CA 1
ATOM 1402 C C . GLY A 1 196 ? -8.381 -9.876 3.663 1.00 93.31 196 GLY A C 1
ATOM 1403 O O . GLY A 1 196 ? -9.272 -10.442 3.040 1.00 93.31 196 GLY A O 1
ATOM 1404 N N . ILE A 1 197 ? -7.321 -9.333 3.065 1.00 95.88 197 ILE A N 1
ATOM 1405 C CA . ILE A 1 197 ? -6.983 -9.469 1.648 1.00 95.88 197 ILE A CA 1
ATOM 1406 C C . ILE A 1 197 ? -5.685 -10.263 1.480 1.00 95.88 197 ILE A C 1
ATOM 1408 O O . ILE A 1 197 ? -4.822 -10.300 2.360 1.00 95.88 197 ILE A O 1
ATOM 1412 N N . GLY A 1 198 ? -5.551 -10.912 0.326 1.00 95.44 198 GLY A N 1
ATOM 1413 C CA . GLY A 1 198 ? -4.322 -11.592 -0.065 1.00 95.44 198 GLY A CA 1
ATOM 1414 C C . GLY A 1 198 ? -3.218 -10.627 -0.500 1.00 95.44 198 GLY A C 1
ATOM 1415 O O . GLY A 1 198 ? -3.388 -9.409 -0.541 1.00 95.44 198 GLY A O 1
ATOM 1416 N N . ARG A 1 199 ? -2.074 -11.203 -0.874 1.00 96.62 199 ARG A N 1
ATOM 1417 C CA . ARG A 1 199 ? -1.002 -10.484 -1.568 1.00 96.62 199 ARG A CA 1
ATOM 1418 C C . ARG A 1 199 ? -1.403 -10.306 -3.033 1.00 96.62 199 ARG A C 1
ATOM 1420 O O . ARG A 1 199 ? -1.679 -11.295 -3.704 1.00 96.62 199 ARG A O 1
ATOM 1427 N N . ILE A 1 200 ? -1.473 -9.070 -3.515 1.00 98.12 200 ILE A N 1
ATOM 1428 C CA . ILE A 1 200 ? -2.020 -8.727 -4.835 1.00 98.12 200 ILE A CA 1
ATOM 1429 C C . ILE A 1 200 ? -1.020 -7.836 -5.571 1.00 98.12 200 ILE A C 1
ATOM 1431 O O . ILE A 1 200 ? -0.526 -6.862 -5.014 1.00 98.12 200 ILE A O 1
ATOM 1435 N N . LEU A 1 201 ? -0.735 -8.158 -6.835 1.00 97.44 201 LEU A N 1
ATOM 1436 C CA . LEU A 1 201 ? 0.352 -7.533 -7.604 1.00 97.44 201 LEU A CA 1
ATOM 1437 C C . LEU A 1 201 ? -0.114 -6.464 -8.603 1.00 97.44 201 LEU A C 1
ATOM 1439 O O . LEU A 1 201 ? 0.692 -5.937 -9.360 1.00 97.44 201 LEU A O 1
ATOM 1443 N N . ASN A 1 202 ? -1.403 -6.113 -8.613 1.00 97.00 202 ASN A N 1
ATOM 1444 C CA . ASN A 1 202 ? -1.934 -5.054 -9.470 1.00 97.00 202 ASN A CA 1
ATOM 1445 C C . ASN A 1 202 ? -2.884 -4.115 -8.707 1.00 97.00 202 ASN A C 1
ATOM 1447 O O . ASN A 1 202 ? -3.567 -4.519 -7.766 1.00 97.00 202 ASN A O 1
ATOM 1451 N N . VAL A 1 203 ? -2.901 -2.843 -9.114 1.00 98.12 203 VAL A N 1
ATOM 1452 C CA . VAL A 1 203 ? -3.584 -1.749 -8.400 1.00 98.12 203 VAL A CA 1
ATOM 1453 C C . VAL A 1 203 ? -5.101 -1.940 -8.353 1.00 98.12 203 VAL A C 1
ATOM 1455 O O . VAL A 1 203 ? -5.702 -1.825 -7.284 1.00 98.12 203 VAL A O 1
ATOM 1458 N N . ASP A 1 204 ? -5.724 -2.256 -9.491 1.00 97.81 204 ASP A N 1
ATOM 1459 C CA . A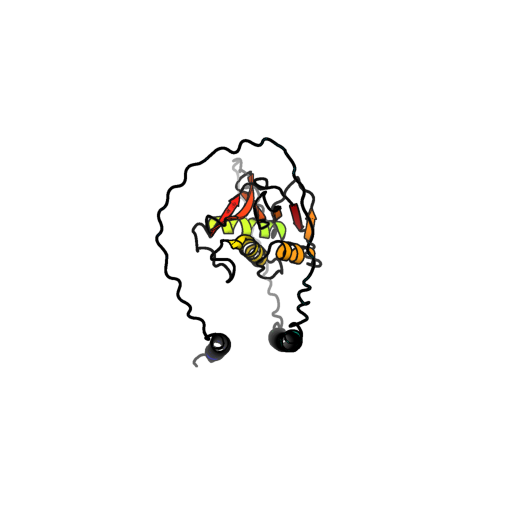SP A 1 204 ? -7.175 -2.449 -9.554 1.00 97.81 204 ASP A CA 1
ATOM 1460 C C . ASP A 1 204 ? -7.615 -3.680 -8.745 1.00 97.81 204 ASP A C 1
ATOM 1462 O O . ASP A 1 204 ? -8.653 -3.639 -8.092 1.00 97.81 204 ASP A O 1
ATOM 1466 N N . GLY A 1 205 ? -6.790 -4.726 -8.675 1.00 97.94 205 GLY A N 1
ATOM 1467 C CA . GLY A 1 205 ? -7.010 -5.897 -7.832 1.00 97.94 205 GLY A CA 1
ATOM 1468 C C . GLY A 1 205 ? -7.059 -5.555 -6.344 1.00 97.94 205 GLY A C 1
ATOM 1469 O O . GLY A 1 205 ? -7.959 -6.020 -5.651 1.00 97.94 205 GLY A O 1
ATOM 1470 N N . VAL A 1 206 ? -6.156 -4.697 -5.847 1.00 98.50 206 VAL A N 1
ATOM 1471 C CA . VAL A 1 206 ? -6.198 -4.232 -4.445 1.00 98.50 206 VAL A CA 1
ATOM 1472 C C . VAL A 1 206 ? -7.469 -3.424 -4.181 1.00 98.50 206 VAL A C 1
ATOM 1474 O O . VAL A 1 206 ? -8.166 -3.675 -3.198 1.00 98.50 206 VAL A O 1
ATOM 1477 N N . LYS A 1 207 ? -7.812 -2.491 -5.079 1.00 97.94 207 LYS A N 1
ATOM 1478 C CA . LYS A 1 207 ? -9.044 -1.688 -4.990 1.00 97.94 207 LYS A CA 1
ATOM 1479 C C . LYS A 1 207 ? -10.297 -2.573 -4.955 1.00 97.94 207 LYS A C 1
ATOM 1481 O O . LYS A 1 207 ? -11.160 -2.388 -4.093 1.00 97.94 207 LYS A O 1
ATOM 1486 N N . ASN A 1 208 ? -10.389 -3.540 -5.865 1.00 97.50 208 ASN A N 1
ATOM 1487 C CA . ASN A 1 208 ? -11.525 -4.453 -5.973 1.00 97.50 208 ASN A CA 1
ATOM 1488 C C . ASN A 1 208 ? -11.615 -5.370 -4.750 1.00 97.50 208 ASN A C 1
ATOM 1490 O O . ASN A 1 208 ? -12.704 -5.558 -4.214 1.00 97.50 208 ASN A O 1
ATOM 1494 N N . ALA A 1 209 ? -10.483 -5.885 -4.261 1.00 97.56 209 ALA A N 1
ATOM 1495 C CA . ALA A 1 209 ? -10.447 -6.711 -3.060 1.00 97.56 209 ALA A CA 1
ATOM 1496 C C . ALA A 1 209 ? -10.976 -5.947 -1.841 1.00 97.56 209 ALA A C 1
ATOM 1498 O O . ALA A 1 209 ? -11.840 -6.464 -1.144 1.00 97.56 209 ALA A O 1
ATOM 1499 N N . LEU A 1 210 ? -10.528 -4.704 -1.625 1.00 97.38 210 LEU A N 1
ATOM 1500 C CA . LEU A 1 210 ? -11.005 -3.865 -0.522 1.00 97.38 210 LEU A CA 1
ATOM 1501 C C . LEU A 1 210 ? -12.507 -3.591 -0.616 1.00 97.38 210 LEU A C 1
ATOM 1503 O O . LEU A 1 210 ? -13.237 -3.828 0.341 1.00 97.38 210 LEU A O 1
ATOM 1507 N N . THR A 1 211 ? -12.978 -3.121 -1.771 1.00 95.94 211 THR A N 1
ATOM 1508 C CA . THR A 1 211 ? -14.394 -2.760 -1.974 1.00 95.94 211 THR A CA 1
ATOM 1509 C C . THR A 1 211 ? -15.341 -3.964 -1.987 1.00 95.94 211 THR A C 1
ATOM 1511 O O . THR A 1 211 ? -16.537 -3.792 -1.768 1.00 95.94 211 THR A O 1
ATOM 1514 N N . SER A 1 212 ? -14.817 -5.180 -2.173 1.00 95.00 212 SER A N 1
ATOM 1515 C CA . SER A 1 212 ? -15.582 -6.431 -2.081 1.00 95.00 212 SER A CA 1
ATOM 1516 C C . SER A 1 212 ? -15.666 -6.998 -0.658 1.00 95.00 212 SER A C 1
ATOM 1518 O O . SER A 1 212 ? -16.421 -7.946 -0.423 1.00 95.00 212 SER A O 1
ATOM 1520 N N . LEU A 1 213 ? -14.908 -6.454 0.305 1.00 91.88 213 LEU A N 1
ATOM 1521 C CA . LEU A 1 213 ? -14.982 -6.899 1.696 1.00 91.88 213 LEU A CA 1
ATOM 1522 C C . LEU A 1 213 ? -16.356 -6.574 2.290 1.00 91.88 213 LEU A C 1
ATOM 1524 O O . LEU A 1 213 ? -16.831 -5.438 2.257 1.00 91.88 213 LEU A O 1
ATOM 1528 N N . ARG A 1 214 ? -16.984 -7.595 2.878 1.00 86.00 214 ARG A N 1
ATOM 1529 C 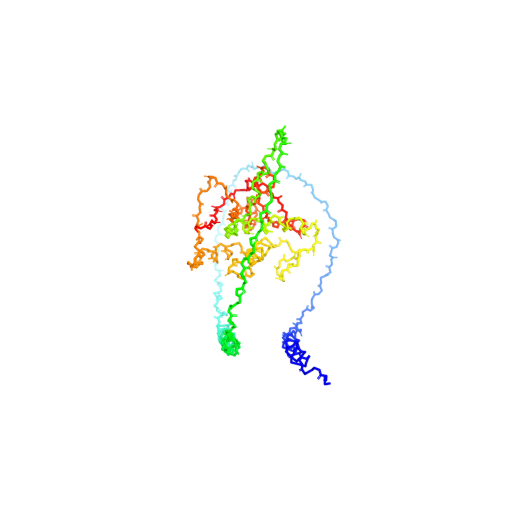CA . ARG A 1 214 ? -18.253 -7.456 3.597 1.00 86.00 214 ARG A CA 1
ATOM 1530 C C . ARG A 1 214 ? -18.028 -6.958 5.026 1.00 86.00 214 ARG A C 1
ATOM 1532 O O . ARG A 1 214 ? -16.903 -6.916 5.534 1.00 86.00 214 ARG A O 1
ATOM 1539 N N . ALA A 1 215 ? -19.126 -6.602 5.687 1.00 76.75 215 ALA A N 1
ATOM 1540 C CA . ALA A 1 215 ? -19.134 -6.222 7.093 1.00 76.75 215 ALA A CA 1
ATOM 1541 C C . ALA A 1 215 ? -18.400 -7.264 7.969 1.00 76.75 215 ALA A C 1
ATOM 1543 O O . ALA A 1 215 ? -18.465 -8.458 7.675 1.00 76.75 215 ALA A O 1
ATOM 1544 N N . PRO A 1 216 ? -17.700 -6.832 9.035 1.00 76.81 216 PRO A N 1
ATOM 1545 C CA . PRO A 1 216 ? -17.568 -5.450 9.518 1.00 76.81 216 PRO A CA 1
ATOM 1546 C C . PRO A 1 216 ? -16.545 -4.607 8.730 1.00 76.81 216 PRO A C 1
ATOM 1548 O O . PRO A 1 216 ? -16.390 -3.409 8.975 1.00 76.81 216 PRO A O 1
ATOM 1551 N N . ASN A 1 217 ? -15.863 -5.197 7.746 1.00 80.31 217 ASN A N 1
ATOM 1552 C CA . ASN A 1 217 ? -14.790 -4.567 6.982 1.00 80.31 217 ASN A CA 1
ATOM 1553 C C . ASN A 1 217 ? -15.296 -3.782 5.770 1.00 80.31 217 ASN A C 1
ATOM 1555 O O . ASN A 1 217 ? -14.696 -3.843 4.710 1.00 80.31 217 ASN A O 1
ATOM 1559 N N . ASN A 1 218 ? -16.382 -3.024 5.915 1.00 85.38 218 ASN A N 1
ATOM 1560 C CA . ASN A 1 218 ? -16.918 -2.223 4.815 1.00 85.38 218 ASN A CA 1
ATOM 1561 C C . ASN A 1 218 ? -15.885 -1.166 4.391 1.00 85.38 218 ASN A C 1
ATOM 1563 O O . ASN A 1 218 ? -15.615 -0.242 5.160 1.00 85.38 218 ASN A O 1
ATOM 1567 N N . TRP A 1 219 ? -15.309 -1.300 3.198 1.00 95.56 219 TRP A N 1
ATOM 1568 C CA . TRP A 1 219 ? -14.502 -0.262 2.554 1.00 95.56 219 TRP A CA 1
ATOM 1569 C C . TRP A 1 219 ? -15.301 0.348 1.410 1.00 95.56 219 TRP A C 1
ATOM 1571 O O . TRP A 1 219 ? -16.034 -0.348 0.710 1.00 95.56 219 TRP A O 1
ATOM 1581 N N . ARG A 1 220 ? -15.188 1.661 1.226 1.00 94.88 220 ARG A N 1
ATOM 1582 C CA . ARG A 1 220 ? -15.952 2.402 0.219 1.00 94.88 220 ARG A CA 1
ATOM 1583 C C . ARG A 1 220 ? -15.067 3.400 -0.496 1.00 94.88 220 ARG A C 1
ATOM 1585 O O . ARG A 1 220 ? -14.090 3.887 0.067 1.00 94.88 220 ARG A O 1
ATOM 1592 N N . ILE A 1 221 ? -15.437 3.727 -1.727 1.00 95.75 221 ILE A N 1
ATOM 1593 C CA . ILE A 1 221 ? -14.831 4.855 -2.428 1.00 95.75 221 ILE A CA 1
ATOM 1594 C C . ILE A 1 221 ? -15.258 6.140 -1.708 1.00 95.75 221 ILE A C 1
ATOM 1596 O O . ILE A 1 221 ? -16.445 6.360 -1.474 1.00 95.75 221 ILE A O 1
ATOM 1600 N N . ALA A 1 222 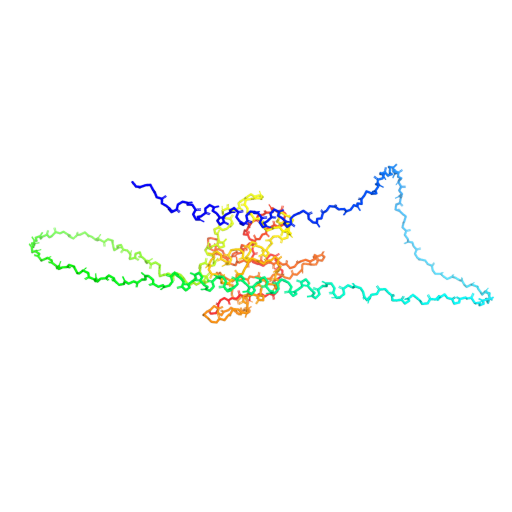? -14.283 6.964 -1.341 1.00 94.25 222 ALA A N 1
ATOM 1601 C CA . ALA A 1 222 ? -14.464 8.270 -0.730 1.00 94.25 222 ALA A CA 1
ATOM 1602 C C . ALA A 1 222 ? -14.048 9.376 -1.708 1.00 94.25 222 ALA A C 1
ATOM 1604 O O . ALA A 1 222 ? -13.207 9.166 -2.586 1.00 94.25 222 ALA A O 1
ATOM 1605 N N . GLN A 1 223 ? -14.627 10.564 -1.530 1.00 89.00 223 GLN A N 1
ATOM 1606 C CA . GLN A 1 223 ? -14.274 11.768 -2.279 1.00 89.00 223 GLN A CA 1
ATOM 1607 C C . GLN A 1 223 ? -13.419 12.680 -1.385 1.00 89.00 223 GLN A C 1
ATOM 1609 O O . GLN A 1 223 ? -13.971 13.361 -0.522 1.00 89.00 223 GLN A O 1
ATOM 1614 N N . PRO A 1 224 ? -12.079 12.652 -1.506 1.00 83.88 224 PRO A N 1
ATOM 1615 C CA . PRO A 1 224 ? -11.221 13.621 -0.834 1.00 83.88 224 PRO A CA 1
ATOM 1616 C C . PRO A 1 224 ? -11.300 14.996 -1.527 1.00 83.88 224 PRO A C 1
ATOM 1618 O O . PRO A 1 224 ? -11.676 15.061 -2.701 1.00 83.88 224 PRO A O 1
ATOM 1621 N N . PRO A 1 225 ? -10.869 16.081 -0.856 1.00 85.25 225 PRO A N 1
ATOM 1622 C CA . PRO A 1 225 ? -10.450 16.176 0.553 1.00 85.25 225 PRO A CA 1
ATOM 1623 C C . PRO A 1 225 ? -11.631 16.205 1.561 1.00 85.25 225 PRO A C 1
ATOM 1625 O O . PRO A 1 225 ? -12.755 16.499 1.163 1.00 85.25 225 PRO A O 1
ATOM 1628 N N . PRO A 1 226 ? -11.396 15.943 2.873 1.00 92.00 226 PRO A N 1
ATOM 1629 C CA . PRO A 1 226 ? -10.100 15.683 3.512 1.00 92.00 226 PRO A CA 1
ATOM 1630 C C . PRO A 1 226 ? -9.648 14.215 3.427 1.00 92.00 226 PRO A C 1
ATOM 1632 O O . PRO A 1 226 ? -10.457 13.286 3.514 1.00 92.00 226 PRO A O 1
ATOM 1635 N N . TYR A 1 227 ? -8.332 14.016 3.314 1.00 96.44 227 TYR A N 1
ATOM 1636 C CA . TYR A 1 227 ? -7.674 12.713 3.474 1.00 96.44 227 TYR A CA 1
ATOM 1637 C C . TYR A 1 227 ? -7.619 12.302 4.947 1.00 96.44 227 TYR A C 1
ATOM 1639 O O . TYR A 1 227 ? -7.464 13.150 5.827 1.00 96.44 227 TYR A O 1
ATOM 1647 N N . GLN A 1 228 ? -7.711 11.001 5.215 1.00 96.12 228 GLN A N 1
ATOM 1648 C CA . GLN A 1 228 ? -7.680 10.437 6.562 1.00 96.12 228 GLN A CA 1
ATOM 1649 C C . GLN A 1 228 ? -6.599 9.353 6.686 1.00 96.12 228 GLN A C 1
ATOM 1651 O O . GLN A 1 228 ? -6.306 8.660 5.710 1.00 96.12 228 GLN A O 1
ATOM 1656 N N . PRO A 1 229 ? -5.983 9.183 7.870 1.00 96.94 229 PRO A N 1
ATOM 1657 C CA . PRO A 1 229 ? -5.034 8.098 8.090 1.00 96.94 229 PRO A CA 1
ATOM 1658 C C . PRO A 1 229 ? -5.706 6.740 7.866 1.00 96.94 229 PRO A C 1
ATOM 1660 O O . PRO A 1 229 ? -6.802 6.494 8.368 1.00 96.94 229 PRO A O 1
ATOM 1663 N N . GLY A 1 230 ? -5.043 5.866 7.114 1.00 97.56 230 GLY A N 1
ATOM 1664 C CA . GLY A 1 230 ? -5.559 4.554 6.730 1.00 97.56 230 GLY A CA 1
ATOM 1665 C C . GLY A 1 230 ? -6.321 4.535 5.403 1.00 97.56 230 GLY A C 1
ATOM 1666 O O . GLY A 1 230 ? -6.664 3.451 4.933 1.00 97.56 230 GLY A O 1
ATOM 1667 N N . ASP A 1 231 ? -6.554 5.691 4.775 1.00 98.31 231 ASP A N 1
ATOM 1668 C CA . ASP A 1 231 ? -7.063 5.753 3.405 1.00 98.31 231 ASP A CA 1
ATOM 1669 C C . ASP A 1 231 ? -6.103 5.056 2.438 1.00 98.31 231 ASP A C 1
ATOM 1671 O O . ASP A 1 231 ? -4.889 5.239 2.505 1.00 98.31 231 ASP A O 1
ATOM 1675 N N . VAL A 1 232 ? -6.648 4.310 1.483 1.00 98.44 232 VAL A N 1
ATOM 1676 C CA . VAL A 1 232 ? -5.881 3.763 0.363 1.00 98.44 232 VAL A CA 1
ATOM 1677 C C . VAL A 1 232 ? -6.102 4.666 -0.841 1.00 98.44 232 VAL A C 1
ATOM 1679 O O . VAL A 1 232 ? -7.208 4.753 -1.372 1.00 98.44 232 VAL A O 1
ATOM 1682 N N . VAL A 1 233 ? -5.055 5.360 -1.271 1.00 98.44 233 VAL A N 1
ATOM 1683 C CA . VAL A 1 233 ? -5.097 6.277 -2.411 1.00 98.44 233 VAL A CA 1
ATOM 1684 C C . VAL A 1 233 ? -4.652 5.553 -3.676 1.00 98.44 233 VAL A C 1
ATOM 1686 O O . VAL A 1 233 ? -3.630 4.867 -3.692 1.00 98.44 233 VAL A O 1
ATOM 1689 N N . VAL A 1 234 ? -5.430 5.706 -4.744 1.00 98.31 234 VAL A N 1
ATOM 1690 C CA . VAL A 1 234 ? -5.120 5.193 -6.080 1.00 98.31 234 VAL A CA 1
ATOM 1691 C C . VAL A 1 234 ? -4.854 6.380 -6.991 1.00 98.31 234 VAL A C 1
ATOM 1693 O O . VAL A 1 234 ? -5.686 7.279 -7.100 1.00 98.31 234 VAL A O 1
ATOM 1696 N N . TRP A 1 235 ? -3.710 6.379 -7.668 1.00 98.06 235 TRP A N 1
ATOM 1697 C CA . TRP A 1 235 ? -3.310 7.426 -8.606 1.00 98.06 235 TRP A CA 1
ATOM 1698 C C . TRP A 1 235 ? -3.473 6.980 -10.059 1.00 98.06 235 TRP A C 1
ATOM 1700 O O . TRP A 1 235 ? -3.116 5.854 -10.423 1.00 98.06 235 TRP A O 1
ATOM 1710 N N . LYS A 1 236 ? -3.939 7.904 -10.907 1.00 96.75 236 LYS A N 1
ATOM 1711 C CA . LYS A 1 236 ? -4.123 7.709 -12.355 1.00 96.75 236 LYS A CA 1
ATOM 1712 C C . LYS A 1 236 ? -2.798 7.452 -13.049 1.00 96.75 236 LYS A C 1
ATOM 1714 O O . LYS A 1 236 ? -1.770 7.949 -12.601 1.00 96.75 236 LYS A O 1
ATOM 1719 N N . VAL A 1 237 ? -2.803 6.743 -14.177 1.00 95.56 237 VAL A N 1
ATOM 1720 C CA . VAL A 1 237 ? -1.646 6.630 -15.092 1.00 95.56 237 VAL A CA 1
ATOM 1721 C C . VAL A 1 237 ? -1.130 8.041 -15.442 1.00 95.56 237 VAL A C 1
ATOM 1723 O O . VAL A 1 237 ? -1.958 8.902 -15.742 1.00 95.56 237 VAL A O 1
ATOM 1726 N N . PRO A 1 238 ? 0.182 8.340 -15.338 1.00 90.25 238 PRO A N 1
ATOM 1727 C CA . PRO A 1 238 ? 0.673 9.667 -15.684 1.00 90.25 238 PRO A CA 1
ATOM 1728 C C . PRO A 1 238 ? 0.717 9.810 -17.219 1.00 90.25 238 PRO A C 1
ATOM 1730 O O . PRO A 1 238 ? 0.756 8.796 -17.924 1.00 90.25 238 PRO A O 1
ATOM 1733 N N . PRO A 1 239 ? 0.757 11.032 -17.770 1.00 90.00 239 PRO A N 1
ATOM 1734 C CA . PRO A 1 239 ? 0.987 11.218 -19.202 1.00 90.00 239 PRO A CA 1
ATOM 1735 C C . PRO A 1 239 ? 2.257 10.478 -19.658 1.00 90.00 239 PRO A C 1
ATOM 1737 O O . PRO A 1 239 ? 3.311 10.628 -19.045 1.00 90.00 239 PRO A O 1
ATOM 1740 N N . GLY A 1 240 ? 2.141 9.633 -20.687 1.00 88.88 240 GLY A N 1
ATOM 1741 C CA . GLY A 1 240 ? 3.247 8.812 -21.206 1.00 88.88 240 GLY A CA 1
ATOM 1742 C C . GLY A 1 240 ? 3.639 7.596 -20.351 1.00 88.88 240 GLY A C 1
ATOM 1743 O O . GLY A 1 240 ? 4.535 6.849 -20.736 1.00 88.88 240 GLY A O 1
ATOM 1744 N N . GLY A 1 241 ? 2.990 7.362 -19.206 1.00 87.62 241 GLY A N 1
ATOM 1745 C CA . GLY A 1 241 ? 3.222 6.168 -18.391 1.00 87.62 241 GLY A CA 1
ATOM 1746 C C . GLY A 1 241 ? 2.267 5.020 -18.718 1.00 87.62 241 GLY A C 1
ATOM 1747 O O . GLY A 1 241 ? 1.291 5.178 -19.446 1.00 87.62 241 GLY A O 1
ATOM 1748 N N . ARG A 1 242 ? 2.547 3.843 -18.146 1.00 88.88 242 ARG A N 1
ATOM 1749 C CA . ARG A 1 242 ? 1.809 2.598 -18.442 1.00 88.88 242 ARG A CA 1
ATOM 1750 C C . ARG A 1 242 ? 0.971 2.066 -17.281 1.00 88.88 242 ARG A C 1
ATOM 1752 O O . ARG A 1 242 ? 0.027 1.316 -17.502 1.00 88.88 242 ARG A O 1
ATOM 1759 N N . HIS A 1 243 ? 1.304 2.440 -16.046 1.00 92.19 243 HIS A N 1
ATOM 1760 C CA . HIS A 1 243 ? 0.727 1.824 -14.850 1.00 92.19 243 HIS A CA 1
ATOM 1761 C C . HIS A 1 243 ? 0.172 2.863 -13.881 1.00 92.19 243 HIS A C 1
ATOM 1763 O O . HIS A 1 243 ? 0.754 3.937 -13.691 1.00 92.19 243 HIS A O 1
ATOM 1769 N N . LYS A 1 244 ? -0.957 2.526 -13.247 1.00 96.19 244 LYS A N 1
ATOM 1770 C CA . LYS A 1 244 ? -1.482 3.237 -12.074 1.00 96.19 244 LYS A CA 1
ATOM 1771 C C . LYS A 1 244 ? -0.516 3.092 -10.899 1.00 96.19 244 LYS A C 1
ATOM 1773 O O . LYS A 1 244 ? 0.400 2.273 -10.935 1.00 96.19 244 LYS A O 1
ATOM 1778 N N . HIS A 1 245 ? -0.736 3.873 -9.849 1.00 97.94 245 HIS A N 1
ATOM 1779 C CA . HIS A 1 245 ? 0.005 3.725 -8.597 1.00 97.94 245 HIS A CA 1
ATOM 1780 C C . HIS A 1 245 ? -0.945 3.639 -7.412 1.00 97.94 245 HIS A C 1
ATOM 1782 O O . HIS A 1 245 ? -2.103 4.040 -7.519 1.00 97.94 245 HIS A O 1
ATOM 1788 N N . ILE A 1 246 ? -0.463 3.130 -6.283 1.00 98.75 246 ILE A N 1
ATOM 1789 C CA . ILE A 1 246 ? -1.271 2.962 -5.074 1.00 98.75 246 ILE A CA 1
ATOM 1790 C C . ILE A 1 246 ? -0.434 3.189 -3.820 1.00 98.75 246 ILE A C 1
ATOM 1792 O O . ILE A 1 246 ? 0.762 2.889 -3.801 1.00 98.75 246 ILE A O 1
ATOM 1796 N N . GLY A 1 247 ? -1.059 3.743 -2.785 1.00 98.62 247 GLY A N 1
ATOM 1797 C CA . GLY A 1 247 ? -0.426 4.017 -1.502 1.00 98.62 247 GLY A CA 1
ATOM 1798 C C . GLY A 1 247 ? -1.425 4.043 -0.353 1.00 98.62 247 GLY A C 1
ATOM 1799 O O . GLY A 1 247 ? -2.636 4.027 -0.563 1.00 98.62 247 GLY A O 1
ATOM 1800 N N . ILE A 1 248 ? -0.906 4.086 0.870 1.00 98.75 248 ILE A N 1
ATOM 1801 C CA . ILE A 1 248 ? -1.682 4.155 2.108 1.00 98.75 248 ILE A CA 1
ATOM 1802 C C . ILE A 1 248 ? -1.358 5.463 2.810 1.00 98.75 248 ILE A C 1
ATOM 1804 O O . ILE A 1 248 ? -0.203 5.738 3.129 1.00 98.75 248 ILE A O 1
ATOM 1808 N N . VAL A 1 249 ? -2.381 6.262 3.069 1.00 98.44 249 VAL A N 1
ATOM 1809 C CA . VAL A 1 249 ? -2.263 7.527 3.775 1.00 98.44 249 VAL A CA 1
ATOM 1810 C C . VAL A 1 249 ? -1.903 7.275 5.239 1.00 98.44 249 VAL A C 1
ATOM 1812 O O . VAL A 1 249 ? -2.533 6.477 5.931 1.00 98.44 249 VAL A O 1
ATOM 1815 N N . THR A 1 250 ? -0.894 7.987 5.723 1.00 97.88 250 THR A N 1
ATOM 1816 C CA . THR A 1 250 ? -0.391 7.920 7.091 1.00 97.88 250 THR A CA 1
ATOM 1817 C C . THR A 1 250 ? 0.064 9.298 7.575 1.00 97.88 250 THR A C 1
ATOM 1819 O O . THR A 1 250 ? 0.162 10.252 6.796 1.00 97.88 250 THR A O 1
ATOM 1822 N N . ARG A 1 251 ? 0.328 9.415 8.878 1.00 94.69 251 ARG A N 1
ATOM 1823 C CA . ARG A 1 251 ? 0.879 10.629 9.487 1.00 94.69 251 ARG A CA 1
ATOM 1824 C C . ARG A 1 251 ? 2.404 10.568 9.498 1.00 94.69 251 ARG A C 1
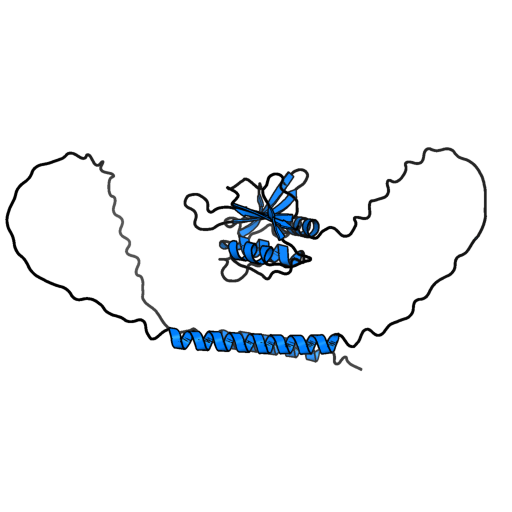ATOM 1826 O O . ARG A 1 251 ? 2.986 9.576 9.924 1.00 94.69 251 ARG A O 1
ATOM 1833 N N . ASN A 1 252 ? 3.039 11.660 9.089 1.00 92.31 252 ASN A N 1
ATOM 1834 C CA . ASN A 1 252 ? 4.463 11.909 9.284 1.00 92.31 252 ASN A CA 1
ATOM 1835 C C . ASN A 1 252 ? 4.625 13.252 10.005 1.00 92.31 252 ASN A C 1
ATOM 1837 O O . ASN A 1 252 ? 4.529 14.317 9.387 1.00 92.31 252 ASN A O 1
ATOM 1841 N N . GLY A 1 253 ? 4.776 13.201 11.330 1.00 90.75 253 GLY A N 1
ATOM 1842 C CA . GLY A 1 253 ? 4.637 14.383 12.181 1.00 90.75 253 GLY A CA 1
ATOM 1843 C C . GLY A 1 253 ? 3.254 15.019 12.005 1.00 90.75 253 GLY A C 1
ATOM 1844 O O . GLY A 1 253 ? 2.234 14.347 12.154 1.00 90.75 253 GLY A O 1
ATOM 1845 N N . ASN A 1 254 ? 3.229 16.300 11.631 1.00 91.25 254 ASN A N 1
ATOM 1846 C CA . ASN A 1 254 ? 1.996 17.065 11.406 1.00 91.25 254 ASN A CA 1
ATOM 1847 C C . ASN A 1 254 ? 1.462 16.970 9.965 1.00 91.25 254 ASN A C 1
ATOM 1849 O O . ASN A 1 254 ? 0.436 17.570 9.652 1.00 91.25 254 ASN A O 1
ATOM 1853 N N . SER A 1 255 ? 2.146 16.233 9.087 1.00 93.31 255 SER A N 1
ATOM 1854 C CA . SER A 1 255 ? 1.803 16.140 7.668 1.00 93.31 255 SER A CA 1
ATOM 1855 C C . SER A 1 255 ? 1.143 14.808 7.332 1.00 93.31 255 SER A C 1
ATOM 1857 O O . SER A 1 255 ? 1.533 13.751 7.829 1.00 93.31 255 SER A O 1
ATOM 1859 N N . MET A 1 256 ? 0.169 14.856 6.425 1.00 95.62 256 MET A N 1
ATOM 1860 C CA . MET A 1 256 ? -0.420 13.669 5.812 1.00 95.62 256 MET A CA 1
ATOM 1861 C C . MET A 1 256 ? 0.388 13.293 4.569 1.00 95.62 256 MET A C 1
ATOM 1863 O O . MET A 1 256 ? 0.548 14.096 3.650 1.00 95.62 256 MET A O 1
ATOM 1867 N N . MET A 1 257 ? 0.910 12.072 4.551 1.00 97.81 257 MET A N 1
ATOM 1868 C CA . MET A 1 257 ? 1.702 11.522 3.449 1.00 97.81 257 MET A CA 1
ATOM 1869 C C . MET A 1 257 ? 1.151 10.154 3.061 1.00 97.81 257 MET A C 1
ATOM 1871 O O . MET A 1 257 ? 0.380 9.565 3.810 1.00 97.81 257 MET A O 1
ATOM 1875 N N . ALA A 1 258 ? 1.544 9.627 1.906 1.00 98.38 258 ALA A N 1
ATOM 1876 C CA . ALA A 1 258 ? 1.179 8.277 1.500 1.00 98.38 258 ALA A CA 1
ATOM 1877 C C . ALA A 1 258 ? 2.412 7.369 1.469 1.00 98.38 258 ALA A C 1
ATOM 1879 O O . ALA A 1 258 ? 3.370 7.642 0.742 1.00 98.38 258 ALA A O 1
ATOM 1880 N N . MET A 1 259 ? 2.368 6.268 2.221 1.00 98.62 259 MET A N 1
ATOM 1881 C CA . MET A 1 259 ? 3.311 5.167 2.066 1.00 98.62 259 MET A CA 1
ATOM 1882 C C . MET A 1 259 ? 3.008 4.424 0.772 1.00 98.62 259 MET A C 1
ATOM 1884 O O . MET A 1 259 ? 1.873 4.018 0.532 1.00 98.62 259 MET A O 1
ATOM 1888 N N . ASN A 1 260 ? 4.018 4.247 -0.066 1.00 98.56 260 ASN A N 1
ATOM 1889 C CA . ASN A 1 260 ? 3.927 3.479 -1.300 1.00 98.56 260 ASN A CA 1
ATOM 1890 C C . ASN A 1 260 ? 5.296 2.899 -1.665 1.00 98.56 260 ASN A C 1
ATOM 1892 O O . ASN A 1 260 ? 6.292 3.193 -1.013 1.00 98.56 260 ASN A O 1
ATOM 1896 N N . ASN A 1 261 ? 5.360 2.094 -2.721 1.00 98.06 261 ASN A N 1
ATOM 1897 C CA . ASN A 1 261 ? 6.635 1.673 -3.293 1.00 98.06 261 ASN A CA 1
ATOM 1898 C C . ASN A 1 261 ? 7.182 2.722 -4.270 1.00 98.06 261 ASN A C 1
ATOM 1900 O O . ASN A 1 261 ? 6.456 3.169 -5.154 1.00 98.06 261 ASN A O 1
ATOM 1904 N N . SER A 1 262 ? 8.476 3.017 -4.214 1.00 96.81 262 SER A N 1
ATOM 1905 C CA . SER A 1 262 ? 9.152 3.750 -5.286 1.00 96.81 262 SER A CA 1
ATOM 1906 C C . SER A 1 262 ? 9.820 2.771 -6.251 1.00 96.81 262 SER A C 1
ATOM 1908 O O . SER A 1 262 ? 10.758 2.092 -5.857 1.00 96.81 262 SER A O 1
ATOM 1910 N N . SER A 1 263 ? 9.404 2.725 -7.522 1.00 93.56 263 SER A N 1
ATOM 1911 C CA . SER A 1 263 ? 10.013 1.830 -8.526 1.00 93.56 263 SER A CA 1
ATOM 1912 C C . SER A 1 263 ? 11.499 2.112 -8.775 1.00 93.56 263 SER A C 1
ATOM 1914 O O . SER A 1 263 ? 12.275 1.186 -8.983 1.00 93.56 263 SER A O 1
ATOM 1916 N N . SER A 1 264 ? 11.920 3.380 -8.708 1.00 94.38 264 SER A N 1
ATOM 1917 C CA . SER A 1 264 ? 13.327 3.760 -8.889 1.00 94.38 264 SER A CA 1
ATOM 1918 C C . SER A 1 264 ? 14.191 3.406 -7.682 1.00 94.38 264 SER A C 1
ATOM 1920 O O . SER A 1 264 ? 15.333 2.989 -7.852 1.00 94.38 264 SER A O 1
ATOM 1922 N N . LYS A 1 265 ? 13.655 3.542 -6.464 1.00 96.94 265 LYS A N 1
ATOM 1923 C CA . LYS A 1 265 ? 14.379 3.178 -5.237 1.00 96.94 265 LYS A CA 1
ATOM 1924 C C . LYS A 1 265 ? 14.222 1.703 -4.859 1.00 96.94 265 LYS A C 1
ATOM 1926 O O . LYS A 1 265 ? 15.028 1.181 -4.098 1.00 96.94 265 LYS A O 1
ATOM 1931 N N . ARG A 1 266 ? 13.196 1.032 -5.387 1.00 97.19 266 ARG A N 1
ATOM 1932 C CA . ARG A 1 266 ? 12.827 -0.367 -5.125 1.00 97.19 266 ARG A CA 1
ATOM 1933 C C . ARG A 1 266 ? 12.604 -0.674 -3.642 1.00 97.19 266 ARG A C 1
ATOM 1935 O O . ARG A 1 266 ? 12.924 -1.761 -3.162 1.00 97.19 266 ARG A O 1
ATOM 1942 N N . HIS A 1 267 ? 12.026 0.266 -2.900 1.00 97.81 267 HIS A N 1
ATOM 1943 C CA . HIS A 1 267 ? 11.602 0.061 -1.513 1.00 97.81 267 HIS A CA 1
ATOM 1944 C C . HIS A 1 267 ? 10.423 0.985 -1.138 1.00 97.81 267 HIS A C 1
ATOM 1946 O O . HIS A 1 267 ? 10.173 1.983 -1.831 1.00 97.81 267 HIS A O 1
ATOM 1952 N N . PRO A 1 268 ? 9.689 0.676 -0.049 1.00 98.31 268 PRO A N 1
ATOM 1953 C CA . PRO A 1 268 ? 8.674 1.554 0.521 1.00 98.31 268 PRO A CA 1
ATOM 1954 C C . PRO A 1 268 ? 9.213 2.942 0.893 1.00 98.31 268 PRO A C 1
ATOM 1956 O O . PRO A 1 268 ? 10.286 3.076 1.479 1.00 98.31 268 PRO A O 1
ATOM 1959 N N . VAL A 1 269 ? 8.445 3.983 0.584 1.00 98.25 269 VAL A N 1
ATOM 1960 C CA . VAL A 1 269 ? 8.751 5.391 0.863 1.00 98.25 269 VAL A CA 1
ATOM 1961 C C . VAL A 1 269 ? 7.492 6.146 1.271 1.00 98.25 269 VAL A C 1
ATOM 1963 O O . VAL A 1 269 ? 6.380 5.702 0.996 1.00 98.25 269 VAL A O 1
ATOM 1966 N N . LEU A 1 270 ? 7.666 7.324 1.871 1.00 98.12 270 LEU A N 1
ATOM 1967 C CA . LEU A 1 270 ? 6.599 8.312 2.027 1.00 98.12 270 LEU A CA 1
ATOM 1968 C C . LEU A 1 270 ? 6.695 9.354 0.911 1.00 98.12 270 LEU A C 1
ATOM 1970 O O . LEU A 1 270 ? 7.760 9.926 0.682 1.00 98.12 270 LEU A O 1
ATOM 1974 N N . SER A 1 271 ? 5.576 9.640 0.252 1.00 97.69 271 SER A N 1
ATOM 1975 C CA . SER A 1 271 ? 5.445 10.750 -0.697 1.00 97.69 271 SER A CA 1
ATOM 1976 C C . SER A 1 271 ? 4.270 11.652 -0.322 1.00 97.69 271 SER A C 1
ATOM 1978 O O . SER A 1 271 ? 3.385 11.256 0.439 1.00 97.69 271 SER A O 1
ATOM 1980 N N . GLY A 1 272 ? 4.246 12.880 -0.850 1.00 97.69 272 GLY A N 1
ATOM 1981 C CA . GLY A 1 272 ? 3.045 13.716 -0.768 1.00 97.69 272 GLY A CA 1
ATOM 1982 C C . GLY A 1 272 ? 1.857 12.992 -1.404 1.00 97.69 272 GLY A C 1
ATOM 1983 O O . GLY A 1 272 ? 2.057 12.220 -2.333 1.00 97.69 272 GLY A O 1
ATOM 1984 N N . ILE A 1 273 ? 0.636 13.199 -0.908 1.00 97.50 273 ILE A N 1
ATOM 1985 C CA . ILE A 1 273 ? -0.549 12.497 -1.437 1.00 97.50 273 ILE A CA 1
ATOM 1986 C C . ILE A 1 273 ? -0.865 12.967 -2.864 1.00 97.50 273 ILE A C 1
ATOM 1988 O O . ILE A 1 273 ? -1.150 12.152 -3.729 1.00 97.50 273 ILE A O 1
ATOM 1992 N N . GLU A 1 274 ? -0.718 14.263 -3.135 1.00 95.38 274 GLU A N 1
ATOM 1993 C CA . GLU A 1 274 ? -1.068 14.895 -4.419 1.00 95.38 274 GLU A CA 1
ATOM 1994 C C . GLU A 1 274 ? 0.120 15.022 -5.386 1.00 95.38 274 GLU A C 1
ATOM 1996 O O . GLU A 1 274 ? 0.088 15.804 -6.331 1.00 95.38 274 GLU A O 1
ATOM 2001 N N . TYR A 1 275 ? 1.200 14.259 -5.182 1.00 94.25 275 TYR A N 1
ATOM 2002 C CA . TYR A 1 275 ? 2.357 14.288 -6.093 1.00 94.25 275 TYR A CA 1
ATOM 2003 C C . TYR A 1 275 ? 2.033 13.775 -7.510 1.00 94.25 275 TYR A C 1
ATOM 2005 O O . TYR A 1 275 ? 2.839 13.901 -8.432 1.00 94.25 275 TYR A O 1
ATOM 2013 N N . ARG A 1 276 ? 0.861 13.156 -7.667 1.00 93.19 276 ARG A N 1
ATOM 2014 C CA . ARG A 1 276 ? 0.306 12.626 -8.906 1.00 93.19 276 ARG A CA 1
ATOM 2015 C C . ARG A 1 276 ? -1.213 12.746 -8.849 1.00 93.19 276 ARG A C 1
ATOM 2017 O O . ARG A 1 276 ? -1.790 12.718 -7.767 1.00 93.19 276 ARG A O 1
ATOM 2024 N N . ALA A 1 277 ? -1.863 12.824 -10.008 1.00 95.38 277 ALA A N 1
ATOM 2025 C CA . ALA A 1 277 ? -3.319 12.910 -10.082 1.00 95.38 277 ALA A CA 1
ATOM 2026 C C . ALA A 1 277 ? -3.994 11.698 -9.415 1.00 95.38 277 ALA A C 1
ATOM 2028 O O . ALA A 1 277 ? -3.793 10.552 -9.836 1.00 95.38 277 ALA A O 1
ATOM 2029 N N . VAL A 1 278 ? -4.812 11.954 -8.396 1.00 96.69 278 VAL A N 1
ATOM 2030 C CA . VAL A 1 278 ? -5.605 10.933 -7.704 1.00 96.69 278 VAL A CA 1
ATOM 2031 C C . VAL A 1 278 ? -6.764 10.474 -8.598 1.00 96.69 278 VAL A C 1
ATOM 2033 O O . VAL A 1 278 ? -7.457 11.272 -9.230 1.00 96.69 278 VAL A O 1
ATOM 2036 N N . GLU A 1 279 ? -6.944 9.158 -8.705 1.00 96.06 279 GLU A N 1
ATOM 2037 C CA . GLU A 1 279 ? -8.099 8.523 -9.350 1.00 96.06 279 GLU A CA 1
ATOM 2038 C C . GLU A 1 279 ? -9.249 8.398 -8.356 1.00 96.06 279 GLU A C 1
ATOM 2040 O O . GLU A 1 279 ? -10.361 8.839 -8.631 1.00 96.06 279 GLU A O 1
ATOM 2045 N N . CYS A 1 280 ? -8.968 7.798 -7.200 1.00 96.69 280 CYS A N 1
ATOM 2046 C CA . CYS A 1 280 ? -9.931 7.621 -6.127 1.00 96.69 280 CYS A CA 1
ATOM 2047 C C . CYS A 1 280 ? -9.229 7.353 -4.793 1.00 96.69 280 CYS A C 1
ATOM 2049 O O . CYS A 1 280 ? -8.060 6.961 -4.750 1.00 96.69 280 CYS A O 1
ATOM 2051 N N . VAL A 1 281 ? -9.987 7.477 -3.706 1.00 98.00 281 VAL A N 1
ATOM 2052 C CA . VAL A 1 281 ? -9.592 7.012 -2.375 1.00 98.00 281 VAL A CA 1
ATOM 2053 C C . VAL A 1 281 ? -10.539 5.912 -1.934 1.00 98.00 281 VAL A C 1
ATOM 2055 O O . VAL A 1 281 ? -11.749 6.041 -2.087 1.00 98.00 281 VAL A O 1
ATOM 2058 N N . VAL A 1 282 ? -9.999 4.838 -1.370 1.00 98.00 282 VAL A N 1
ATOM 2059 C CA . VAL A 1 282 ? -10.764 3.777 -0.719 1.00 98.00 282 VAL A CA 1
ATOM 2060 C C . VAL A 1 282 ? -10.589 3.929 0.789 1.00 98.00 282 VAL A C 1
ATOM 2062 O O . VAL A 1 282 ? -9.474 3.862 1.302 1.00 98.00 282 VAL A O 1
ATOM 2065 N N . ARG A 1 283 ? -11.694 4.146 1.500 1.00 97.00 283 ARG A N 1
ATOM 2066 C CA . ARG A 1 283 ? -11.730 4.430 2.937 1.00 97.00 283 ARG A CA 1
ATOM 2067 C C . ARG A 1 283 ? -12.497 3.350 3.681 1.00 97.00 283 ARG A C 1
ATOM 2069 O O . ARG A 1 283 ? -13.531 2.870 3.213 1.00 97.00 283 ARG A O 1
ATOM 2076 N N . LYS A 1 284 ? -12.009 3.001 4.869 1.00 94.19 284 LYS A N 1
ATOM 2077 C CA . LYS A 1 284 ? -12.743 2.163 5.814 1.00 94.19 284 LYS A CA 1
ATOM 2078 C C . LYS A 1 284 ? -13.957 2.936 6.352 1.00 94.19 284 LYS A C 1
ATOM 2080 O O . LYS A 1 284 ? -13.777 3.986 6.962 1.00 94.19 284 LYS A O 1
ATOM 2085 N N . ALA A 1 285 ? -15.160 2.414 6.109 1.00 84.44 285 ALA A N 1
ATOM 2086 C CA . ALA A 1 285 ? -16.430 2.947 6.615 1.00 84.44 285 ALA A CA 1
ATOM 2087 C C . ALA A 1 285 ? -16.761 2.441 8.024 1.00 84.44 285 ALA A C 1
ATOM 2089 O O . ALA A 1 285 ? -16.245 1.358 8.406 1.00 84.44 285 ALA A O 1
#

Radius of gyration: 32.43 Å; chains: 1; bounding box: 48×62×129 Å